Protein AF-A0A3M7HT01-F1 (afdb_monomer)

Solvent-accessible surface area (backbone atoms only — not comparable to full-atom values): 13295 Å² total; per-residue (Å²): 128,84,49,76,65,56,54,45,54,65,70,66,52,90,66,63,90,86,55,83,50,72,59,65,52,46,54,47,47,63,74,64,46,66,54,80,91,68,49,81,86,75,54,77,75,73,73,83,98,56,82,31,73,44,50,57,92,72,35,56,88,64,59,72,70,58,42,50,43,53,52,25,49,54,38,29,67,46,28,30,19,53,89,56,90,91,50,49,24,73,67,38,53,33,34,37,26,55,70,11,31,36,41,44,97,87,48,69,25,70,24,34,46,54,42,38,41,56,30,20,37,41,52,75,52,34,68,43,40,42,81,76,43,49,12,36,74,48,76,46,77,50,66,97,62,94,50,95,88,62,71,69,6,36,38,32,32,24,28,27,33,40,42,22,41,63,92,44,99,57,74,45,76,40,31,26,39,35,24,32,23,32,36,70,56,51,88,88,49,61,76,63,60,72,53,16,34,41,30,38,37,46,41,69,29,66,68,56,66,71,75,71,56,54,66,60,50,52,52,48,46,53,72,75,57,64,82,68,80,46,79,57,69,87,91,83

Organism: Hortaea werneckii (NCBI:txid91943)

Sequence (236 aa):
MPSAAELRQTAEQPLDPNTPQSYEIRERQQLEQPSETQRPANATNAPTNEDYEPNPSASTELEPERQQIVDSILRLYSGSGNHNEGSTGEKDMRVYAKQAVYDDVWSYCDTRYKIAGQWYGIPAVMKSSETKAIEIVSSTPSPDSPGTGMKPGEIVFKMKRAWTPKLLQKTYDVNHFVTLSMEKAMDDDGEGPSERVKYHKDQWNEKDYSHEGLGKVMKTLNGDFATIGTRPPKSL

Secondary structure (DSSP, 8-state):
---HHHHHHHHSS---TTS--HHHHHHHHHHTPPPGGGS---SPPPPTT------GGGPPPPPHHHHHHHHHHHHHHTT--S-STT--HHHHHTTEEEEEEEEESS-EE-SHHHHHHHHTTHHHHEEEEEEEEEEEEEEEPPPSS--TTPPPEEEEEEEEEEEEETT-S--EEEEEEEEEEEEEPPGGG-SS-SEEEEEEEEEE-HHHHHSSSHHHHHHHHHHHTTTS-----TT-

pLDDT: mean 76.64, std 20.38, range [34.41, 98.38]

Structure (mmCIF, N/CA/C/O backbone):
data_AF-A0A3M7HT01-F1
#
_entry.id   AF-A0A3M7HT01-F1
#
loop_
_atom_site.group_PDB
_atom_site.id
_atom_site.type_symbol
_atom_site.label_atom_id
_atom_site.label_alt_id
_atom_site.label_comp_id
_atom_site.label_asym_id
_atom_site.label_entity_id
_atom_site.label_seq_id
_atom_site.pdbx_PDB_ins_code
_atom_site.Cartn_x
_atom_site.Cartn_y
_atom_site.Cartn_z
_atom_site.occupancy
_atom_site.B_iso_or_equiv
_atom_site.auth_seq_id
_atom_site.auth_comp_id
_atom_site.auth_asym_id
_atom_site.auth_atom_id
_atom_site.pdbx_PDB_model_num
ATOM 1 N N . MET A 1 1 ? -19.546 17.749 -16.063 1.00 37.47 1 MET A N 1
ATOM 2 C CA . MET A 1 1 ? -18.959 16.392 -16.041 1.00 37.47 1 MET A CA 1
ATOM 3 C C . MET A 1 1 ? -19.321 15.726 -17.352 1.00 37.47 1 MET A C 1
ATOM 5 O O . MET A 1 1 ? -20.484 15.860 -17.719 1.00 37.47 1 MET A O 1
ATOM 9 N N . PRO A 1 2 ? -18.372 15.096 -18.064 1.00 36.22 2 PRO A N 1
ATOM 10 C CA . PRO A 1 2 ? -18.686 14.407 -19.307 1.00 36.22 2 PRO A CA 1
ATOM 11 C C . PRO A 1 2 ? -19.677 13.273 -19.032 1.00 36.22 2 PRO A C 1
ATOM 13 O O . PRO A 1 2 ? -19.586 12.565 -18.027 1.00 36.22 2 PRO A O 1
ATOM 16 N N . SER A 1 3 ? -20.659 13.149 -19.909 1.00 44.28 3 SER A N 1
ATOM 17 C CA . SER A 1 3 ? -21.636 12.073 -19.942 1.00 44.28 3 SER A CA 1
ATOM 18 C C . SER A 1 3 ? -20.966 10.736 -20.269 1.00 44.28 3 SER A C 1
ATOM 20 O O . SER A 1 3 ? -19.889 10.672 -20.864 1.00 44.28 3 SER A O 1
ATOM 22 N N . ALA A 1 4 ? -21.635 9.634 -19.926 1.00 36.00 4 ALA A N 1
ATOM 23 C CA . ALA A 1 4 ? -21.175 8.290 -20.279 1.00 36.00 4 ALA A CA 1
ATOM 24 C C . ALA A 1 4 ? -20.975 8.106 -21.800 1.00 36.00 4 ALA A C 1
ATOM 26 O O . ALA A 1 4 ? -20.137 7.312 -22.219 1.00 36.00 4 ALA A O 1
ATOM 27 N N . ALA A 1 5 ? -21.707 8.868 -22.622 1.00 38.09 5 ALA A N 1
ATOM 28 C CA . ALA A 1 5 ? -21.557 8.880 -24.073 1.00 38.09 5 ALA A CA 1
ATOM 29 C C . ALA A 1 5 ? -20.269 9.594 -24.523 1.00 38.09 5 ALA A C 1
ATOM 31 O O . ALA A 1 5 ? -19.569 9.091 -25.394 1.00 38.09 5 ALA A O 1
ATOM 32 N N . GLU A 1 6 ? -19.907 10.710 -23.887 1.00 39.31 6 GLU A N 1
ATOM 33 C CA . GLU A 1 6 ? -18.670 11.453 -24.186 1.00 39.31 6 GLU A CA 1
ATOM 34 C C . GLU A 1 6 ? -17.417 10.679 -23.747 1.00 39.31 6 GLU A C 1
ATOM 36 O O . GLU A 1 6 ? -16.395 10.678 -24.438 1.00 39.31 6 GLU A O 1
ATOM 41 N N . LEU A 1 7 ? -17.510 9.948 -22.632 1.00 40.38 7 LEU A N 1
ATOM 42 C CA . LEU A 1 7 ? -16.456 9.030 -22.191 1.00 40.38 7 LEU A CA 1
ATOM 43 C C . LEU A 1 7 ? -16.300 7.836 -23.145 1.00 40.38 7 LEU A C 1
ATOM 45 O O . LEU A 1 7 ? -15.170 7.465 -23.458 1.00 40.38 7 LEU A O 1
ATOM 49 N N . ARG A 1 8 ? -17.409 7.281 -23.662 1.00 38.31 8 ARG A N 1
ATOM 50 C CA . ARG A 1 8 ? -17.376 6.243 -24.708 1.00 38.31 8 ARG A CA 1
ATOM 51 C C . ARG A 1 8 ? -16.744 6.749 -25.993 1.00 38.31 8 ARG A C 1
ATOM 53 O O . ARG A 1 8 ? -15.828 6.118 -26.490 1.00 38.31 8 ARG A O 1
ATOM 60 N N . GLN A 1 9 ? -17.136 7.924 -26.468 1.00 39.06 9 GLN A N 1
ATOM 61 C CA . GLN A 1 9 ? -16.607 8.490 -27.708 1.00 39.06 9 GLN A CA 1
ATOM 62 C C . GLN A 1 9 ? -15.101 8.804 -27.623 1.00 39.06 9 GLN A C 1
ATOM 64 O O . GLN A 1 9 ? -14.379 8.695 -28.612 1.00 39.06 9 GLN A O 1
ATOM 69 N N . THR A 1 10 ? -14.608 9.142 -26.428 1.00 46.16 10 THR A N 1
ATOM 70 C CA . THR A 1 10 ? -13.172 9.332 -26.159 1.00 46.16 10 THR A CA 1
ATOM 71 C C . THR A 1 10 ? -12.419 7.996 -26.091 1.00 46.16 10 THR A C 1
ATOM 73 O O . THR A 1 10 ? -11.264 7.918 -26.506 1.00 46.16 10 THR A O 1
ATOM 76 N N . ALA A 1 11 ? -13.066 6.936 -25.595 1.00 39.53 11 ALA A N 1
ATOM 77 C CA . ALA A 1 11 ? -12.530 5.574 -25.583 1.00 39.53 11 ALA A CA 1
ATOM 78 C C . ALA A 1 11 ? -12.603 4.877 -26.959 1.00 39.53 11 ALA A C 1
ATOM 80 O O . ALA A 1 11 ? -11.823 3.965 -27.217 1.00 39.53 11 ALA A O 1
ATOM 81 N N . GLU A 1 12 ? -13.513 5.318 -27.831 1.00 38.72 12 GLU A N 1
ATOM 82 C CA . GLU A 1 12 ? -13.779 4.774 -29.171 1.00 38.72 12 GLU A CA 1
ATOM 83 C C . GLU A 1 12 ? -13.002 5.491 -30.290 1.00 38.72 12 GLU A C 1
ATOM 85 O O . GLU A 1 12 ? -13.096 5.090 -31.452 1.00 38.72 12 GLU A O 1
ATOM 90 N N . GLN A 1 13 ? -12.216 6.534 -29.983 1.00 42.56 13 GLN A N 1
ATOM 91 C CA . GLN A 1 13 ? -11.294 7.082 -30.979 1.00 42.56 13 GLN A CA 1
ATOM 92 C C . GLN A 1 13 ? -10.296 5.997 -31.413 1.00 42.56 13 GLN A C 1
ATOM 94 O O . GLN A 1 13 ? -9.779 5.288 -30.546 1.00 42.56 13 GLN A O 1
ATOM 99 N N . PRO A 1 14 ? -9.993 5.858 -32.721 1.00 34.53 14 PRO A N 1
ATOM 100 C CA . PRO A 1 14 ? -9.070 4.837 -33.195 1.00 34.53 14 PRO A CA 1
ATOM 101 C C . PRO A 1 14 ? -7.694 5.058 -32.566 1.00 34.53 14 PRO A C 1
ATOM 103 O O . PRO A 1 14 ? -6.977 5.998 -32.907 1.00 34.53 14 PRO A O 1
ATOM 106 N N . LEU A 1 15 ? -7.343 4.207 -31.608 1.00 47.84 15 LEU A N 1
ATOM 107 C CA . LEU A 1 15 ? -6.010 4.165 -31.031 1.00 47.84 15 LEU A CA 1
ATOM 108 C C . LEU A 1 15 ? -5.108 3.351 -31.960 1.00 47.84 15 LEU A C 1
ATOM 110 O O . LEU A 1 15 ? -5.557 2.386 -32.578 1.00 47.84 15 LEU A O 1
ATOM 114 N N . ASP A 1 16 ? -3.848 3.773 -32.055 1.00 48.41 16 ASP A N 1
ATOM 115 C CA . ASP A 1 16 ? -2.805 3.155 -32.876 1.00 48.41 16 ASP A CA 1
ATOM 116 C C . ASP A 1 16 ? -2.852 1.612 -32.792 1.00 48.41 16 ASP A C 1
ATOM 118 O O . ASP A 1 16 ? -2.701 1.062 -31.695 1.00 48.41 16 ASP A O 1
ATOM 122 N N . PRO A 1 17 ? -3.040 0.902 -33.923 1.00 40.53 17 PRO A N 1
ATOM 123 C CA . PRO A 1 17 ? -3.164 -0.555 -33.958 1.00 40.53 17 PRO A CA 1
ATOM 124 C C . PRO A 1 17 ? -1.892 -1.299 -33.521 1.00 40.53 17 PRO A C 1
ATOM 126 O O . PRO A 1 17 ? -1.950 -2.502 -33.280 1.00 40.53 17 PRO A O 1
ATOM 129 N N . ASN A 1 18 ? -0.754 -0.610 -33.388 1.00 43.03 18 ASN A N 1
ATOM 130 C CA . ASN A 1 18 ? 0.490 -1.177 -32.858 1.00 43.03 18 ASN A CA 1
ATOM 131 C C . ASN A 1 18 ? 0.659 -0.961 -31.348 1.00 43.03 18 ASN A C 1
ATOM 133 O O . ASN A 1 18 ? 1.665 -1.382 -30.778 1.00 43.03 18 ASN A O 1
ATOM 137 N N . THR A 1 19 ? -0.295 -0.299 -30.689 1.00 42.34 19 THR A N 1
ATOM 138 C CA . THR A 1 19 ? -0.292 -0.117 -29.237 1.00 42.34 19 THR A CA 1
ATOM 139 C C . THR A 1 19 ? -1.156 -1.207 -28.602 1.00 42.34 19 THR A C 1
ATOM 141 O O . THR A 1 19 ? -2.380 -1.163 -28.757 1.00 42.34 19 THR A O 1
ATOM 144 N N . PRO A 1 20 ? -0.568 -2.176 -27.869 1.00 37.97 20 PRO A N 1
ATOM 145 C CA . PRO A 1 20 ? -1.344 -3.185 -27.164 1.00 37.97 20 PRO A CA 1
ATOM 146 C C . PRO A 1 20 ? -2.320 -2.496 -26.216 1.00 37.97 20 PRO A C 1
ATOM 148 O O . PRO A 1 20 ? -1.940 -1.637 -25.412 1.00 37.97 20 PRO A O 1
ATOM 151 N N . GLN A 1 21 ? -3.594 -2.840 -26.341 1.00 38.91 21 GLN A N 1
ATOM 152 C CA . GLN A 1 21 ? -4.631 -2.192 -25.564 1.00 38.91 21 GLN A CA 1
ATOM 153 C C . GLN A 1 21 ? -4.528 -2.629 -24.099 1.00 38.91 21 GLN A C 1
ATOM 155 O O . GLN A 1 21 ? -4.307 -3.801 -23.793 1.00 38.91 21 GLN A O 1
ATOM 160 N N . SER A 1 22 ? -4.721 -1.695 -23.165 1.00 41.91 22 SER A N 1
ATOM 161 C CA . SER A 1 22 ? -4.606 -1.977 -21.728 1.00 41.91 22 SER A CA 1
ATOM 162 C C . SER A 1 22 ? -5.582 -3.058 -21.246 1.00 41.91 22 SER A C 1
ATOM 164 O O . SER A 1 22 ? -5.294 -3.733 -20.262 1.00 41.91 22 SER A O 1
ATOM 166 N N . TYR A 1 23 ? -6.716 -3.240 -21.937 1.00 34.41 23 TYR A N 1
ATOM 167 C CA . TYR A 1 23 ? -7.684 -4.297 -21.634 1.00 34.41 23 TYR A CA 1
ATOM 168 C C . TYR A 1 23 ? -7.165 -5.685 -22.033 1.00 34.41 23 TYR A C 1
ATOM 170 O O . TYR A 1 23 ? -7.214 -6.591 -21.211 1.00 34.41 23 TYR A O 1
ATOM 178 N N . GLU A 1 24 ? -6.568 -5.839 -23.219 1.00 37.66 24 GLU A N 1
ATOM 179 C CA . GLU A 1 24 ? -5.982 -7.113 -23.661 1.00 37.66 24 GLU A CA 1
ATOM 180 C C . GLU A 1 24 ? -4.761 -7.503 -22.829 1.00 37.66 24 GLU A C 1
ATOM 182 O O . GLU A 1 24 ? -4.469 -8.686 -22.667 1.00 37.66 24 GLU A O 1
ATOM 187 N N . ILE A 1 25 ? -4.027 -6.509 -22.322 1.00 43.03 25 ILE A N 1
ATOM 188 C CA . ILE A 1 25 ? -2.919 -6.725 -21.393 1.00 43.03 25 ILE A CA 1
ATOM 189 C C . ILE A 1 25 ? -3.457 -7.184 -20.033 1.00 43.03 25 ILE A C 1
ATOM 191 O O . ILE A 1 25 ? -2.903 -8.115 -19.463 1.00 43.03 25 ILE A O 1
ATOM 195 N N . ARG A 1 26 ? -4.531 -6.576 -19.508 1.00 40.03 26 ARG A N 1
ATOM 196 C CA . ARG A 1 26 ? -5.088 -6.933 -18.192 1.00 40.03 26 ARG A CA 1
ATOM 197 C C . ARG A 1 26 ? -5.839 -8.263 -18.204 1.00 40.03 26 ARG A C 1
ATOM 199 O O . ARG A 1 26 ? -5.716 -9.018 -17.249 1.00 40.03 26 ARG A O 1
ATOM 206 N N . GLU A 1 27 ? -6.595 -8.555 -19.258 1.00 40.75 27 GLU A N 1
ATOM 207 C CA . GLU A 1 27 ? -7.279 -9.842 -19.426 1.00 40.75 27 GLU A CA 1
ATOM 208 C C . GLU A 1 27 ? -6.256 -10.971 -19.582 1.00 40.75 27 GLU A C 1
ATOM 210 O O . GLU A 1 27 ? -6.355 -11.976 -18.882 1.00 40.75 27 GLU A O 1
ATOM 215 N N . ARG A 1 28 ? -5.185 -10.757 -20.366 1.00 43.81 28 ARG A N 1
ATOM 216 C CA . ARG A 1 28 ? -4.021 -11.658 -20.353 1.00 43.81 28 ARG A CA 1
ATOM 217 C C . ARG A 1 28 ? -3.395 -11.770 -18.971 1.00 43.81 28 ARG A C 1
ATOM 219 O O . ARG A 1 28 ? -3.214 -12.880 -18.504 1.00 43.81 28 ARG A O 1
ATOM 226 N N . GLN A 1 29 ? -3.146 -10.664 -18.274 1.00 44.88 29 GLN A N 1
ATOM 227 C CA . GLN A 1 29 ? -2.568 -10.697 -16.927 1.00 44.88 29 GLN A CA 1
ATOM 228 C C . GLN A 1 29 ? -3.451 -11.429 -15.912 1.00 44.88 29 GLN A C 1
ATOM 230 O O . GLN A 1 29 ? -2.904 -12.091 -15.042 1.00 44.88 29 GLN A O 1
ATOM 235 N N . GLN A 1 30 ? -4.784 -11.324 -16.000 1.00 49.31 30 GLN A N 1
ATOM 236 C CA . GLN A 1 30 ? -5.721 -12.091 -15.169 1.00 49.31 30 GLN A CA 1
ATOM 237 C C . GLN A 1 30 ? -5.686 -13.582 -15.505 1.00 49.31 30 GLN A C 1
ATOM 239 O O . GLN A 1 30 ? -5.669 -14.403 -14.593 1.00 49.31 30 GLN A O 1
ATOM 244 N N . LEU A 1 31 ? -5.643 -13.928 -16.795 1.00 51.44 31 LEU A N 1
ATOM 245 C CA . LEU A 1 31 ? -5.507 -15.310 -17.264 1.00 51.44 31 LEU A CA 1
ATOM 246 C C . LEU A 1 31 ? -4.132 -15.915 -16.926 1.00 51.44 31 LEU A C 1
ATOM 248 O O . LEU A 1 31 ? -4.022 -17.125 -16.758 1.00 51.44 31 LEU A O 1
ATOM 252 N N . GLU A 1 32 ? -3.102 -15.080 -16.806 1.00 54.22 32 GLU A N 1
ATOM 253 C CA . GLU A 1 32 ? -1.723 -15.442 -16.462 1.00 54.22 32 GLU A CA 1
ATOM 254 C C . GLU A 1 32 ? -1.443 -15.388 -14.950 1.00 54.22 32 GLU A C 1
ATOM 256 O O . GLU A 1 32 ? -0.308 -15.645 -14.540 1.00 54.22 32 GLU A O 1
ATOM 261 N N . GLN A 1 33 ? -2.431 -15.064 -14.099 1.00 60.28 33 GLN A N 1
ATOM 262 C CA . GLN A 1 33 ? -2.184 -15.029 -12.657 1.00 60.28 33 GLN A CA 1
ATOM 263 C C . GLN A 1 33 ? -1.826 -16.430 -12.145 1.00 60.28 33 GLN A C 1
ATOM 265 O O . GLN A 1 33 ? -2.583 -17.380 -12.367 1.00 60.28 33 GLN A O 1
ATOM 270 N N . PRO A 1 34 ? -0.712 -16.573 -11.407 1.00 60.12 34 PRO A N 1
ATOM 271 C CA . PRO A 1 34 ? -0.404 -17.826 -10.744 1.00 60.12 34 PRO A CA 1
ATOM 272 C C . PRO A 1 34 ? -1.514 -18.164 -9.742 1.00 60.12 34 PRO A C 1
ATOM 274 O O . PRO A 1 34 ? -1.998 -17.295 -9.002 1.00 60.12 34 PRO A O 1
ATOM 277 N N . SER A 1 35 ? -1.896 -19.444 -9.694 1.00 60.41 35 SER A N 1
ATOM 278 C CA . SER A 1 35 ? -2.745 -19.953 -8.611 1.00 60.41 35 SER A CA 1
ATOM 279 C C . SER A 1 35 ? -2.086 -19.673 -7.258 1.00 60.41 35 SER A C 1
ATOM 281 O O . SER A 1 35 ? -0.864 -19.553 -7.189 1.00 60.41 35 SER A O 1
ATOM 283 N N . GLU A 1 36 ? -2.853 -19.607 -6.166 1.00 62.16 36 GLU A N 1
ATOM 284 C CA . GLU A 1 36 ? -2.290 -19.351 -4.826 1.00 62.16 36 GLU A CA 1
ATOM 285 C C . GLU A 1 36 ? -1.119 -20.284 -4.487 1.00 62.16 36 GLU A C 1
ATOM 287 O O . GLU A 1 36 ? -0.109 -19.844 -3.949 1.00 62.16 36 GLU A O 1
ATOM 292 N N . THR A 1 37 ? -1.199 -21.555 -4.896 1.00 60.62 37 THR A N 1
ATOM 293 C C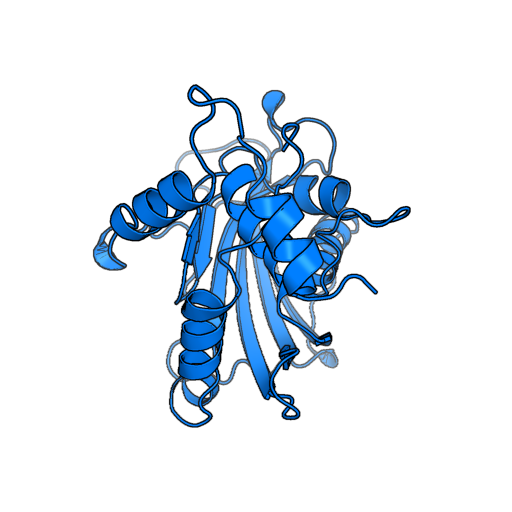A . THR A 1 37 ? -0.133 -22.553 -4.689 1.00 60.62 37 THR A CA 1
ATOM 294 C C . THR A 1 37 ? 1.152 -22.292 -5.484 1.00 60.62 37 THR A C 1
ATOM 296 O O . THR A 1 37 ? 2.190 -22.874 -5.182 1.00 60.62 37 THR A O 1
ATOM 299 N N . GLN A 1 38 ? 1.090 -21.434 -6.501 1.00 60.81 38 GLN A N 1
ATOM 300 C CA . GLN A 1 38 ? 2.213 -21.029 -7.348 1.00 60.81 38 GLN A CA 1
ATOM 301 C C . GLN A 1 38 ? 2.753 -19.640 -6.978 1.00 60.81 38 GLN A C 1
ATOM 303 O O . GLN A 1 38 ? 3.772 -19.223 -7.531 1.00 60.81 38 GLN A O 1
ATOM 308 N N . ARG A 1 39 ? 2.089 -18.911 -6.068 1.00 72.81 39 ARG A N 1
ATOM 309 C CA . ARG A 1 39 ? 2.550 -17.595 -5.615 1.00 72.81 39 ARG A CA 1
ATOM 310 C C . ARG A 1 39 ? 3.741 -17.756 -4.659 1.00 72.81 39 ARG A C 1
ATOM 31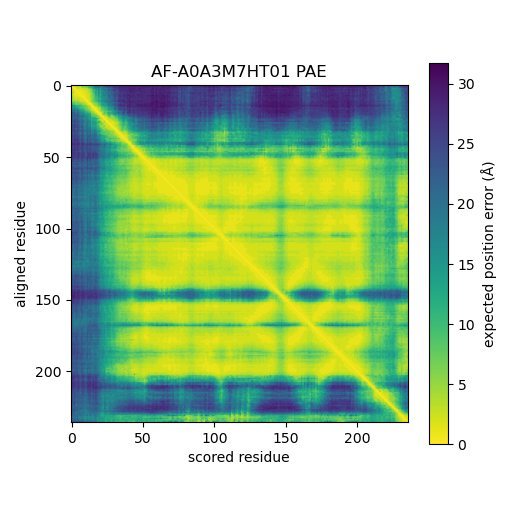2 O O . ARG A 1 39 ? 3.738 -18.666 -3.827 1.00 72.81 39 ARG A O 1
ATOM 319 N N . PRO A 1 40 ? 4.770 -16.897 -4.745 1.00 64.38 40 PRO A N 1
ATOM 320 C CA . PRO A 1 40 ? 5.918 -16.976 -3.849 1.00 64.38 40 PRO A CA 1
ATOM 321 C C . PRO A 1 40 ? 5.506 -16.750 -2.388 1.00 64.38 40 PRO A C 1
ATOM 323 O O . PRO A 1 40 ? 4.840 -15.766 -2.077 1.00 64.38 40 PRO A O 1
ATOM 326 N N . ALA A 1 41 ? 5.973 -17.593 -1.465 1.00 61.00 41 ALA A N 1
ATOM 327 C CA . ALA A 1 41 ? 5.779 -17.409 -0.021 1.00 61.00 41 ALA A CA 1
ATOM 328 C C . ALA A 1 41 ? 6.746 -16.352 0.562 1.00 61.00 41 ALA A C 1
ATOM 330 O O . ALA A 1 41 ? 7.442 -16.597 1.544 1.00 61.00 41 ALA A O 1
ATOM 331 N N . ASN A 1 42 ? 6.833 -15.187 -0.084 1.00 63.31 42 ASN A N 1
ATOM 332 C CA . ASN A 1 42 ? 7.846 -14.163 0.198 1.00 63.31 42 ASN A CA 1
ATOM 333 C C . ASN A 1 42 ? 7.416 -13.143 1.267 1.00 63.31 42 ASN A C 1
ATOM 335 O O . ASN A 1 42 ? 8.198 -12.258 1.607 1.00 63.31 42 ASN A O 1
ATOM 339 N N . ALA A 1 43 ? 6.190 -13.250 1.782 1.00 69.31 43 ALA A N 1
ATOM 340 C CA . ALA A 1 43 ? 5.651 -12.381 2.822 1.00 69.31 43 ALA A CA 1
ATOM 341 C C . ALA A 1 43 ? 4.914 -13.199 3.888 1.00 69.31 43 ALA A C 1
ATOM 343 O O . ALA A 1 43 ? 4.344 -14.255 3.594 1.00 69.31 43 ALA A O 1
ATOM 344 N N . THR A 1 44 ? 4.926 -12.692 5.120 1.00 75.56 44 THR A N 1
ATOM 345 C CA . THR A 1 44 ? 4.221 -13.285 6.258 1.00 75.56 44 THR A CA 1
ATOM 346 C C . THR A 1 44 ? 2.719 -13.381 5.976 1.00 75.56 44 THR A C 1
ATOM 348 O O . THR A 1 44 ? 2.073 -12.421 5.555 1.00 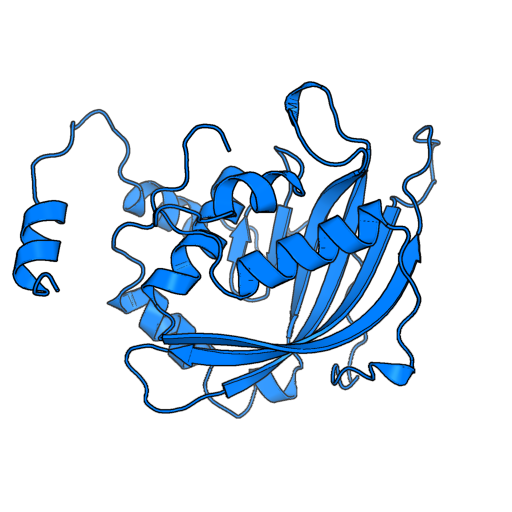75.56 44 THR A O 1
ATOM 351 N N . ASN A 1 45 ? 2.156 -14.572 6.185 1.00 78.75 45 ASN A N 1
ATOM 352 C CA . ASN A 1 45 ? 0.714 -14.781 6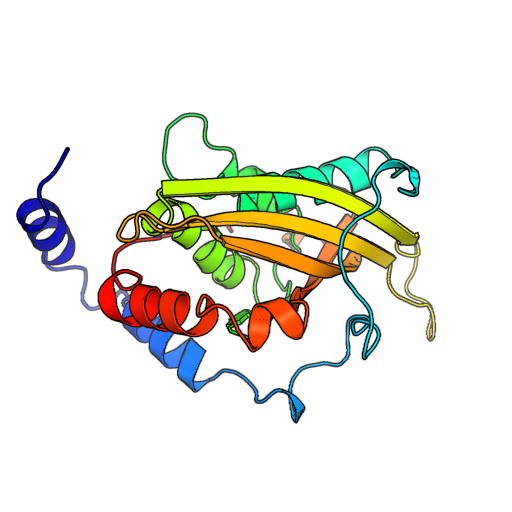.104 1.00 78.75 45 ASN A CA 1
ATOM 353 C C . ASN A 1 45 ? 0.040 -14.227 7.356 1.00 78.75 45 ASN A C 1
ATOM 355 O O . ASN A 1 45 ? 0.612 -14.270 8.447 1.00 78.75 45 ASN A O 1
ATOM 359 N N . ALA A 1 46 ? -1.189 -13.747 7.196 1.00 77.88 46 ALA A N 1
ATOM 360 C CA . ALA A 1 46 ? -1.983 -13.332 8.333 1.00 77.88 46 ALA A CA 1
ATOM 361 C C . ALA A 1 46 ? -2.238 -14.537 9.257 1.00 77.88 46 ALA A C 1
ATOM 363 O O . ALA A 1 46 ? -2.393 -15.665 8.771 1.00 77.88 46 ALA A O 1
ATOM 364 N N . PRO A 1 47 ? -2.292 -14.327 10.581 1.00 78.06 47 PRO A N 1
ATOM 365 C CA . PRO A 1 47 ? -2.710 -15.371 11.500 1.00 78.06 47 PRO A CA 1
ATOM 366 C C . PRO A 1 47 ? -4.117 -15.873 11.149 1.00 78.06 47 PRO A C 1
ATOM 368 O O . PRO A 1 47 ? -5.027 -15.086 10.869 1.00 78.06 47 PRO A O 1
ATOM 371 N N . THR A 1 48 ? -4.297 -17.193 11.165 1.00 73.69 48 THR A N 1
ATOM 372 C CA . THR A 1 48 ? -5.603 -17.832 10.947 1.00 73.69 48 THR A CA 1
ATOM 373 C C . THR A 1 48 ? -6.502 -17.632 12.165 1.00 73.69 48 THR A C 1
ATOM 375 O O . THR A 1 48 ? -6.031 -17.818 13.287 1.00 73.69 48 THR A O 1
ATOM 378 N N . ASN A 1 49 ? -7.797 -17.375 11.955 1.00 68.62 49 ASN A N 1
ATOM 379 C CA . ASN A 1 49 ? -8.800 -17.183 13.017 1.00 68.62 49 ASN A CA 1
ATOM 380 C C . ASN A 1 49 ? -8.572 -15.962 13.935 1.00 68.62 49 ASN A C 1
ATOM 382 O O . ASN A 1 49 ? -9.052 -15.954 15.070 1.00 68.62 49 ASN A O 1
ATOM 386 N N . GLU A 1 50 ? -7.859 -14.933 13.473 1.00 77.06 50 GLU A N 1
ATOM 387 C CA . GLU A 1 50 ? -7.707 -13.676 14.215 1.00 77.06 50 GLU A CA 1
ATOM 388 C C . GLU A 1 50 ? -8.552 -12.545 13.622 1.00 77.06 50 GLU A C 1
ATOM 390 O O . GLU A 1 50 ? -8.741 -12.449 12.411 1.00 77.06 50 GLU A O 1
ATOM 395 N N . ASP A 1 51 ? -9.034 -11.649 14.488 1.00 81.56 51 ASP A N 1
ATOM 396 C CA . ASP A 1 51 ? -9.650 -10.398 14.055 1.00 81.56 51 ASP A CA 1
ATOM 397 C C . ASP A 1 51 ? -8.565 -9.368 13.713 1.00 81.56 51 ASP A C 1
ATOM 399 O O . ASP A 1 51 ? -7.687 -9.046 14.523 1.00 81.56 51 ASP A O 1
ATOM 403 N N . TYR A 1 52 ? -8.631 -8.834 12.497 1.00 88.06 52 TYR A N 1
ATOM 404 C CA . TYR A 1 52 ? -7.705 -7.814 12.009 1.00 88.06 52 TYR A CA 1
ATOM 405 C C . TYR A 1 52 ? -8.143 -6.383 12.356 1.00 88.06 52 TYR A C 1
ATOM 407 O O . TYR A 1 52 ? -7.589 -5.437 11.803 1.00 88.06 52 TYR A O 1
ATOM 415 N N . GLU A 1 53 ? -9.129 -6.195 13.243 1.00 93.19 53 GLU A N 1
ATOM 416 C CA . GLU A 1 53 ? -9.464 -4.864 13.770 1.00 93.19 53 GLU A CA 1
ATOM 417 C C . GLU A 1 53 ? -8.206 -4.216 14.387 1.00 93.19 53 GLU A C 1
ATOM 419 O O . GLU A 1 53 ? -7.589 -4.807 15.279 1.00 93.19 53 GLU A O 1
ATOM 424 N N . PRO A 1 54 ? -7.794 -3.027 13.913 1.00 95.62 54 PRO A N 1
ATOM 425 C CA . PRO A 1 54 ? -6.605 -2.354 14.416 1.00 95.62 54 PRO A CA 1
ATOM 426 C C . PRO A 1 54 ? -6.849 -1.720 15.792 1.00 95.62 54 PRO A C 1
ATOM 428 O O . PRO A 1 54 ? -7.903 -1.137 16.051 1.00 95.62 54 PRO A O 1
ATOM 431 N N . ASN A 1 55 ? -5.823 -1.737 16.637 1.00 96.25 55 ASN A N 1
ATOM 432 C CA . ASN A 1 55 ? -5.737 -0.999 17.891 1.00 96.25 55 ASN A CA 1
ATOM 433 C C . ASN A 1 55 ? -4.664 0.107 17.795 1.00 96.25 55 ASN A C 1
ATOM 435 O O . ASN A 1 55 ? -3.496 -0.146 18.098 1.00 96.25 55 ASN A O 1
ATOM 439 N N . PRO A 1 56 ? -5.027 1.355 17.433 1.00 96.62 56 PRO A N 1
ATOM 440 C CA . PRO A 1 56 ? -4.057 2.440 17.264 1.00 96.62 56 PRO A CA 1
ATOM 441 C C . PRO A 1 56 ? -3.202 2.723 18.502 1.00 96.62 56 PRO A C 1
ATOM 443 O O . PRO A 1 56 ? -2.049 3.124 18.376 1.00 96.62 56 PRO A O 1
ATOM 446 N N . SER A 1 57 ? -3.735 2.493 19.706 1.00 96.94 57 SER A N 1
ATOM 447 C CA . SER A 1 57 ? -2.997 2.699 20.957 1.00 96.94 57 SER A CA 1
ATOM 448 C C . SER A 1 57 ? -1.920 1.642 21.216 1.00 96.94 57 SER A C 1
ATOM 450 O O . SER A 1 57 ? -1.049 1.874 22.048 1.00 96.94 57 SER A O 1
ATOM 452 N N . ALA A 1 58 ? -1.976 0.497 20.529 1.00 95.56 58 ALA A N 1
ATOM 453 C CA . ALA A 1 58 ? -0.949 -0.544 20.571 1.00 95.56 58 ALA A CA 1
ATOM 454 C C . ALA A 1 58 ? 0.067 -0.428 19.420 1.00 95.56 58 ALA A C 1
ATOM 456 O O . ALA A 1 58 ? 0.980 -1.246 19.330 1.00 95.56 58 ALA A O 1
ATOM 457 N N . SER A 1 59 ? -0.082 0.574 18.545 1.00 97.19 59 SER A N 1
ATOM 458 C CA . SER A 1 59 ? 0.776 0.744 17.377 1.00 97.19 59 SER A CA 1
ATOM 459 C C . SER A 1 59 ? 2.226 0.997 17.781 1.00 97.19 59 SER A C 1
ATOM 461 O O . SER A 1 59 ? 2.518 1.883 18.583 1.00 97.19 59 SER A O 1
ATOM 463 N N . THR A 1 60 ? 3.143 0.263 17.158 1.00 96.56 60 THR A N 1
ATOM 464 C CA . THR A 1 60 ? 4.581 0.532 17.262 1.00 96.56 60 THR A CA 1
ATOM 465 C C . THR A 1 60 ? 4.938 1.796 16.473 1.00 96.56 60 THR A C 1
ATOM 467 O O . THR A 1 60 ? 4.362 2.055 15.415 1.00 96.56 60 THR A O 1
ATOM 470 N N . GLU A 1 61 ? 5.889 2.588 16.969 1.00 96.19 61 GLU A N 1
ATOM 471 C CA . GLU A 1 61 ? 6.416 3.740 16.230 1.00 96.19 61 GLU A CA 1
ATOM 472 C C . GLU A 1 61 ? 7.311 3.286 15.067 1.00 96.19 61 GLU A C 1
ATOM 474 O O . GLU A 1 61 ? 8.092 2.340 15.185 1.00 96.19 61 GLU A O 1
ATOM 479 N N . LEU A 1 62 ? 7.194 3.966 13.926 1.00 97.19 62 LEU A N 1
ATOM 480 C CA . LEU A 1 62 ? 8.044 3.734 12.764 1.00 97.19 62 LEU A CA 1
ATOM 481 C C . LEU A 1 62 ? 9.137 4.791 12.675 1.00 97.19 62 LEU A C 1
ATOM 483 O O . LEU A 1 62 ? 8.902 5.974 12.910 1.00 97.19 62 LEU A O 1
ATOM 487 N N . GLU A 1 63 ? 10.308 4.364 12.207 1.00 96.38 63 GLU A N 1
ATOM 488 C CA . GLU A 1 63 ? 11.331 5.291 11.733 1.00 96.38 63 GLU A CA 1
ATOM 489 C C . GLU A 1 63 ? 10.763 6.207 10.632 1.00 96.38 63 GLU A C 1
ATOM 491 O O . GLU A 1 63 ? 9.960 5.740 9.812 1.00 96.38 63 GLU A O 1
ATOM 496 N N . PRO A 1 64 ? 11.189 7.483 10.546 1.00 96.44 64 PRO A N 1
ATOM 497 C CA . PRO A 1 64 ? 10.552 8.482 9.682 1.00 96.44 64 PRO A CA 1
ATOM 498 C C . PRO A 1 64 ? 10.390 8.057 8.217 1.00 96.44 64 PRO A C 1
ATOM 500 O O . PRO A 1 64 ? 9.348 8.286 7.603 1.00 96.44 64 PRO A O 1
ATOM 503 N N . GLU A 1 65 ? 11.398 7.392 7.652 1.00 95.25 65 GLU A N 1
ATOM 504 C CA . GLU A 1 65 ? 11.356 6.931 6.263 1.00 95.25 65 GLU A CA 1
ATOM 505 C C . GLU A 1 65 ? 10.345 5.791 6.053 1.00 95.25 65 GLU A C 1
ATOM 507 O O . GLU A 1 65 ? 9.624 5.757 5.056 1.00 95.25 65 GLU A O 1
ATOM 512 N N . ARG A 1 66 ? 10.220 4.886 7.026 1.00 97.12 66 ARG A N 1
ATOM 513 C CA . ARG A 1 66 ? 9.242 3.792 6.991 1.00 97.12 66 ARG A CA 1
ATOM 514 C C . ARG A 1 66 ? 7.824 4.290 7.231 1.00 97.12 66 ARG A C 1
ATOM 516 O O . ARG A 1 66 ? 6.898 3.801 6.585 1.00 97.12 66 ARG A O 1
ATOM 523 N N . GLN A 1 67 ? 7.662 5.305 8.079 1.00 97.88 67 GLN A N 1
ATOM 524 C CA . GLN A 1 67 ? 6.392 6.012 8.219 1.00 97.88 67 GLN A CA 1
ATOM 525 C C . GLN A 1 67 ? 5.967 6.623 6.877 1.00 97.88 67 GLN A C 1
ATOM 527 O O . GLN A 1 67 ? 4.835 6.421 6.444 1.00 97.88 67 GLN A O 1
ATOM 532 N N . GLN A 1 68 ? 6.890 7.268 6.152 1.00 97.50 68 GLN A N 1
ATOM 533 C CA . GLN A 1 68 ? 6.607 7.810 4.819 1.00 97.50 68 GLN A CA 1
ATOM 534 C C . GLN A 1 68 ? 6.161 6.725 3.822 1.00 97.50 68 GLN A C 1
ATOM 536 O O . GLN A 1 68 ? 5.288 6.990 2.986 1.00 97.50 68 GLN A O 1
ATOM 541 N N . ILE A 1 69 ? 6.736 5.520 3.888 1.00 98.25 69 ILE A N 1
ATOM 542 C CA . ILE A 1 69 ? 6.329 4.384 3.047 1.00 98.25 69 ILE A CA 1
ATOM 543 C C . ILE A 1 69 ? 4.877 3.997 3.335 1.00 98.25 69 ILE A C 1
ATOM 545 O O . ILE A 1 69 ? 4.063 3.958 2.409 1.00 98.25 69 ILE A O 1
ATOM 549 N N . VAL A 1 70 ? 4.536 3.782 4.609 1.00 98.38 70 VAL A N 1
ATOM 550 C CA . VAL A 1 70 ? 3.165 3.445 5.021 1.00 98.38 70 VAL A CA 1
ATOM 551 C C . VAL A 1 70 ? 2.194 4.554 4.621 1.00 98.38 70 VAL A C 1
ATOM 553 O O . VAL A 1 70 ? 1.186 4.276 3.974 1.00 98.38 70 VAL A O 1
ATOM 556 N N . ASP A 1 71 ? 2.520 5.816 4.891 1.00 98.25 71 ASP A N 1
ATOM 557 C CA . ASP A 1 71 ? 1.660 6.951 4.552 1.00 98.25 71 ASP A CA 1
ATOM 558 C C . ASP A 1 71 ? 1.400 7.060 3.042 1.00 98.25 71 ASP A C 1
ATOM 560 O O . ASP A 1 71 ? 0.290 7.387 2.619 1.00 98.25 71 ASP A O 1
ATOM 564 N N . SER A 1 72 ? 2.411 6.777 2.214 1.00 98.38 72 SER A N 1
ATOM 565 C CA . SER A 1 72 ? 2.270 6.765 0.750 1.00 98.38 72 SER A CA 1
ATOM 566 C C . SER A 1 72 ? 1.315 5.668 0.295 1.00 98.38 72 SER A C 1
ATOM 568 O O . SER A 1 72 ? 0.433 5.913 -0.526 1.00 98.38 72 SER A O 1
ATOM 570 N N . ILE A 1 73 ? 1.422 4.478 0.885 1.00 98.12 73 ILE A N 1
ATOM 571 C CA . ILE A 1 73 ? 0.512 3.363 0.612 1.00 98.12 73 ILE A CA 1
ATOM 572 C C . ILE A 1 73 ? -0.914 3.708 1.054 1.00 98.12 73 ILE A C 1
ATOM 574 O O . ILE A 1 73 ? -1.854 3.511 0.286 1.00 98.12 73 ILE A O 1
ATOM 578 N N . LEU A 1 74 ? -1.101 4.297 2.238 1.00 97.56 74 LEU A N 1
ATOM 579 C CA . LEU A 1 74 ? -2.422 4.729 2.709 1.00 97.56 74 LEU A CA 1
ATOM 580 C C . LEU A 1 74 ? -3.039 5.812 1.809 1.00 97.56 74 LEU A C 1
ATOM 582 O O . LEU A 1 74 ? -4.254 5.800 1.575 1.00 97.56 74 LEU A O 1
ATOM 586 N N . ARG A 1 75 ? -2.229 6.730 1.264 1.00 97.38 75 ARG A N 1
ATOM 587 C CA . ARG A 1 75 ? -2.682 7.696 0.250 1.00 97.38 75 ARG A CA 1
ATOM 588 C C . ARG A 1 75 ? -3.107 7.004 -1.045 1.00 97.38 75 ARG A C 1
ATOM 590 O O . ARG A 1 75 ? -4.167 7.350 -1.567 1.00 97.38 75 ARG A O 1
ATOM 597 N N . LEU A 1 76 ? -2.369 5.992 -1.508 1.00 95.62 76 LEU A N 1
ATOM 598 C CA . LEU A 1 76 ? -2.741 5.196 -2.686 1.00 95.62 76 LEU A CA 1
ATOM 599 C C . LEU A 1 76 ? -4.068 4.460 -2.475 1.00 95.62 76 LEU A C 1
ATOM 601 O O . LEU A 1 76 ? -4.963 4.590 -3.311 1.00 95.62 76 LEU A O 1
ATOM 605 N N . TYR A 1 77 ? -4.252 3.791 -1.330 1.00 94.25 77 TYR A N 1
ATOM 606 C CA . TYR A 1 77 ? -5.543 3.207 -0.942 1.00 94.25 77 TYR A CA 1
ATOM 607 C C . TYR A 1 77 ? -6.662 4.260 -0.950 1.00 94.25 77 TYR A C 1
ATOM 609 O O . TYR A 1 77 ? -7.790 3.989 -1.367 1.00 94.25 77 TYR A O 1
ATOM 617 N N . SER A 1 78 ? -6.354 5.488 -0.526 1.00 94.62 78 SER A N 1
ATOM 618 C CA . SER A 1 78 ? -7.290 6.621 -0.495 1.00 94.62 78 SER A CA 1
ATOM 619 C C . SER A 1 78 ? -7.468 7.331 -1.844 1.00 94.62 78 SER A C 1
ATOM 621 O O . SER A 1 78 ? -8.158 8.345 -1.919 1.00 94.62 78 SER A O 1
ATOM 623 N N . GLY A 1 79 ? -6.902 6.783 -2.922 1.00 91.94 79 GLY A N 1
ATOM 624 C CA . GLY A 1 79 ? -7.117 7.256 -4.286 1.00 91.94 79 GLY A CA 1
ATOM 625 C C . GLY A 1 79 ? -6.146 8.339 -4.754 1.00 91.94 79 GLY A C 1
ATOM 626 O O . GLY A 1 79 ? -6.476 9.062 -5.696 1.00 91.94 79 GLY A O 1
ATOM 627 N N . SER A 1 80 ? -4.952 8.456 -4.156 1.00 94.62 80 SER A N 1
ATOM 628 C CA . SER A 1 80 ? -3.911 9.362 -4.673 1.00 94.62 80 SER A CA 1
ATOM 629 C C . SER A 1 80 ? -3.398 8.962 -6.059 1.00 94.62 80 SER A C 1
ATOM 631 O O . SER A 1 80 ? -2.844 9.799 -6.758 1.00 94.62 80 SER A O 1
ATOM 633 N N . GLY A 1 81 ? -3.624 7.724 -6.510 1.00 89.12 81 GLY A N 1
ATOM 634 C CA . GLY A 1 81 ? -3.381 7.300 -7.889 1.00 89.12 81 GLY A CA 1
ATOM 635 C C . GLY A 1 81 ? -4.367 7.939 -8.868 1.00 89.12 81 GLY A C 1
ATOM 636 O O . GLY A 1 81 ? -5.330 7.315 -9.284 1.00 89.12 81 GLY A O 1
ATOM 637 N N . ASN A 1 82 ? -4.189 9.203 -9.230 1.00 86.88 82 ASN A N 1
ATOM 63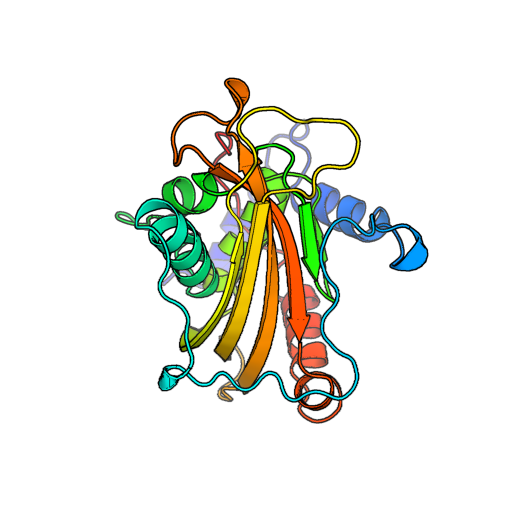8 C CA . ASN A 1 82 ? -5.024 9.848 -10.244 1.00 86.88 82 ASN A CA 1
ATOM 639 C C . ASN A 1 82 ? -4.241 10.908 -11.025 1.00 86.88 82 ASN A C 1
ATOM 641 O O . ASN A 1 82 ? -3.123 11.264 -10.657 1.00 86.88 82 ASN A O 1
ATOM 645 N N . HIS A 1 83 ? -4.846 11.410 -12.102 1.00 83.81 83 HIS A N 1
ATOM 646 C CA . HIS A 1 83 ? -4.237 12.385 -13.014 1.00 83.81 83 HIS A CA 1
ATOM 647 C C . HIS A 1 83 ? -4.611 13.840 -12.715 1.00 83.81 83 HIS A C 1
ATOM 649 O O . HIS A 1 83 ? -4.323 14.716 -13.528 1.00 83.81 83 HIS A O 1
ATOM 655 N N . ASN A 1 84 ? -5.286 14.111 -11.596 1.00 85.81 84 ASN A N 1
ATOM 656 C CA . ASN A 1 84 ? -5.641 15.481 -11.253 1.00 85.81 84 ASN A CA 1
ATOM 657 C C . ASN A 1 84 ? -4.374 16.270 -10.912 1.00 85.81 84 ASN A C 1
ATOM 659 O O . ASN A 1 84 ? -3.413 15.736 -10.354 1.00 85.81 84 ASN A O 1
ATOM 663 N N . GLU A 1 85 ? -4.386 17.562 -11.219 1.00 85.25 85 GLU A N 1
ATOM 664 C CA . GLU A 1 85 ? -3.318 18.465 -10.808 1.00 85.25 85 GLU A CA 1
ATOM 665 C C . GLU A 1 85 ? -3.150 18.433 -9.277 1.00 85.25 85 GLU A C 1
ATOM 667 O O . GLU A 1 85 ? -4.130 18.439 -8.531 1.00 85.25 85 GLU A O 1
ATOM 672 N N . GLY A 1 86 ? -1.903 18.340 -8.806 1.00 83.62 86 GLY A N 1
ATOM 673 C CA . GLY A 1 86 ? -1.583 18.207 -7.378 1.00 83.62 86 GLY A CA 1
ATOM 674 C C . GLY A 1 86 ? -1.697 16.785 -6.809 1.00 83.62 86 GLY A C 1
ATOM 675 O O . GLY A 1 86 ? -1.412 16.582 -5.630 1.00 83.62 86 GLY A O 1
ATOM 676 N N . SER A 1 87 ? -2.073 15.797 -7.625 1.00 86.81 87 SER A N 1
ATOM 677 C CA . SER A 1 87 ? -2.042 14.381 -7.251 1.00 86.81 87 SER A CA 1
ATOM 678 C C . SER A 1 87 ? -0.624 13.899 -6.931 1.00 86.81 87 SER A C 1
ATOM 680 O O . SER A 1 87 ? 0.336 14.228 -7.628 1.00 86.81 87 SER A O 1
ATOM 682 N N . THR A 1 88 ? -0.489 13.073 -5.893 1.00 94.06 88 THR A N 1
ATOM 683 C CA . THR A 1 88 ? 0.792 12.493 -5.464 1.00 94.06 88 THR A CA 1
ATOM 684 C C . THR A 1 88 ? 1.016 11.076 -5.986 1.00 94.06 88 THR A C 1
ATOM 686 O O . THR A 1 88 ? 2.029 10.477 -5.644 1.00 94.06 88 THR A O 1
ATOM 689 N N . GLY A 1 89 ? 0.123 10.538 -6.825 1.00 93.12 89 GLY A N 1
ATOM 690 C CA . GLY A 1 89 ? 0.119 9.126 -7.215 1.00 93.12 89 GLY A CA 1
ATOM 691 C C . GLY A 1 89 ? 1.451 8.598 -7.749 1.00 93.12 89 GLY A C 1
ATOM 692 O O . GLY A 1 89 ? 1.885 7.530 -7.333 1.00 93.12 89 GLY A O 1
ATOM 693 N N . GLU A 1 90 ? 2.137 9.329 -8.634 1.00 92.44 90 GLU A N 1
ATOM 694 C CA . GLU A 1 90 ? 3.463 8.906 -9.114 1.00 92.44 90 GLU A CA 1
ATOM 695 C C . GLU A 1 90 ? 4.493 8.864 -7.978 1.00 92.44 90 GLU A C 1
ATOM 697 O O . GLU A 1 90 ? 5.200 7.870 -7.837 1.00 92.44 90 GLU A O 1
ATOM 702 N N . LYS A 1 91 ? 4.532 9.901 -7.132 1.00 95.25 91 LYS A N 1
ATOM 703 C CA . LYS A 1 91 ? 5.432 9.979 -5.974 1.00 95.25 91 LYS A CA 1
ATOM 704 C C . LYS A 1 91 ? 5.147 8.869 -4.964 1.00 95.25 91 LYS A C 1
ATOM 706 O O . LYS A 1 91 ? 6.079 8.224 -4.499 1.00 95.25 91 LYS A O 1
ATOM 711 N N . ASP A 1 92 ? 3.880 8.633 -4.637 1.00 97.62 92 ASP A N 1
ATOM 712 C CA . ASP A 1 92 ? 3.490 7.596 -3.683 1.00 97.62 92 ASP A CA 1
ATOM 713 C C . ASP A 1 92 ? 3.815 6.195 -4.225 1.00 97.62 92 ASP A C 1
ATOM 715 O O . ASP A 1 92 ? 4.201 5.319 -3.459 1.00 97.62 92 ASP A O 1
ATOM 719 N N . MET A 1 93 ? 3.748 5.982 -5.546 1.00 96.50 93 MET A N 1
ATOM 720 C CA . MET A 1 93 ? 4.152 4.719 -6.176 1.00 96.50 93 MET A CA 1
ATOM 721 C C . MET A 1 93 ? 5.655 4.434 -6.091 1.00 96.50 93 MET A C 1
ATOM 723 O O . MET A 1 93 ? 6.047 3.269 -6.161 1.00 96.50 93 MET A O 1
ATOM 727 N N . ARG A 1 94 ? 6.506 5.452 -5.906 1.00 96.62 94 ARG A N 1
ATOM 728 C CA . ARG A 1 94 ? 7.966 5.276 -5.793 1.00 96.62 94 ARG A CA 1
ATOM 729 C C . ARG A 1 94 ? 8.404 4.548 -4.521 1.00 96.62 94 ARG A C 1
ATOM 731 O O . ARG A 1 94 ? 9.569 4.193 -4.409 1.00 96.62 94 ARG A O 1
ATOM 738 N N . VAL A 1 95 ? 7.500 4.284 -3.577 1.00 97.75 95 VAL A N 1
ATOM 739 C CA . VAL A 1 95 ? 7.811 3.440 -2.410 1.00 97.75 95 VAL A CA 1
ATOM 740 C C . VAL A 1 95 ? 7.914 1.957 -2.767 1.00 97.75 95 VAL A C 1
ATOM 742 O O . VAL A 1 95 ? 8.491 1.193 -2.001 1.00 97.75 95 VAL A O 1
ATOM 745 N N . TYR A 1 96 ? 7.396 1.547 -3.927 1.00 97.00 96 TYR A N 1
ATOM 746 C CA . TYR A 1 96 ? 7.554 0.195 -4.455 1.00 97.00 96 TYR A CA 1
ATOM 747 C C . TYR A 1 96 ? 8.830 0.078 -5.283 1.00 97.00 96 TYR A C 1
ATOM 749 O O . TYR A 1 96 ? 9.143 0.962 -6.090 1.00 97.00 96 TYR A O 1
ATOM 757 N N . ALA A 1 97 ? 9.527 -1.047 -5.124 1.00 95.62 97 ALA A N 1
ATOM 758 C CA . ALA A 1 97 ? 10.588 -1.445 -6.037 1.00 95.62 97 ALA A CA 1
ATOM 759 C C . ALA A 1 97 ? 9.999 -1.670 -7.433 1.00 95.62 97 ALA A C 1
ATOM 761 O O . ALA A 1 97 ? 8.825 -2.015 -7.587 1.00 95.62 97 ALA A O 1
ATOM 762 N N . LYS A 1 98 ? 10.799 -1.510 -8.479 1.00 91.81 98 LYS A N 1
ATOM 763 C CA . LYS A 1 98 ? 10.355 -1.665 -9.868 1.00 91.81 98 LYS A CA 1
ATOM 764 C C . LYS A 1 98 ? 9.784 -3.059 -10.145 1.00 91.81 98 LYS A C 1
ATOM 766 O O . LYS A 1 98 ? 8.764 -3.179 -10.825 1.00 91.81 98 LYS A O 1
ATOM 771 N N . GLN A 1 99 ? 10.401 -4.086 -9.561 1.00 90.88 99 GLN A N 1
ATOM 772 C CA . GLN A 1 99 ? 9.972 -5.491 -9.625 1.00 90.88 99 GLN A CA 1
ATOM 773 C C . GLN A 1 99 ? 9.111 -5.905 -8.421 1.00 90.88 99 GLN A C 1
ATOM 775 O O . GLN A 1 99 ? 9.043 -7.085 -8.079 1.00 90.88 99 GLN A O 1
ATOM 780 N N . ALA A 1 100 ? 8.489 -4.939 -7.740 1.00 92.19 100 ALA A N 1
ATOM 781 C CA . ALA A 1 100 ? 7.645 -5.240 -6.601 1.00 92.19 100 ALA A CA 1
ATOM 782 C C . ALA A 1 100 ? 6.456 -6.113 -6.998 1.00 92.19 100 ALA A C 1
ATOM 784 O O . ALA A 1 100 ? 5.854 -5.932 -8.060 1.00 92.19 100 ALA A O 1
ATOM 785 N N . VAL A 1 101 ? 6.082 -6.997 -6.081 1.00 89.88 101 VAL A N 1
ATOM 786 C CA . VAL A 1 101 ? 4.884 -7.822 -6.180 1.00 89.88 101 VAL A CA 1
ATOM 787 C C . VAL A 1 101 ? 3.796 -7.262 -5.265 1.00 89.88 101 VAL A C 1
ATOM 789 O O . VAL A 1 101 ? 4.071 -6.878 -4.131 1.00 89.88 101 VAL A O 1
ATOM 792 N N . TYR A 1 102 ? 2.559 -7.236 -5.745 1.00 88.69 102 TYR A N 1
ATOM 793 C CA . TYR A 1 102 ? 1.353 -7.045 -4.946 1.00 88.69 102 TYR A CA 1
ATOM 794 C C . TYR A 1 102 ? 0.494 -8.297 -5.051 1.00 88.69 102 TYR A C 1
ATOM 796 O O . TYR A 1 102 ? 0.244 -8.793 -6.151 1.00 88.69 102 TYR A O 1
ATOM 804 N N . ASP A 1 103 ? 0.063 -8.791 -3.903 1.00 86.81 103 ASP A N 1
ATOM 805 C CA . ASP A 1 103 ? -0.622 -10.061 -3.742 1.00 86.81 103 ASP A CA 1
ATOM 806 C C . ASP A 1 103 ? -1.777 -9.875 -2.763 1.00 86.81 103 ASP A C 1
ATOM 808 O O . ASP A 1 103 ? -1.573 -9.709 -1.559 1.00 86.81 103 ASP A O 1
ATOM 812 N N . ASP A 1 104 ? -2.990 -9.888 -3.295 1.00 82.69 104 ASP A N 1
ATOM 813 C CA . ASP A 1 104 ? -4.204 -9.941 -2.499 1.00 82.69 104 ASP A CA 1
ATOM 814 C C . ASP A 1 104 ? -5.105 -11.091 -2.978 1.00 82.69 104 ASP A C 1
ATOM 816 O O . ASP A 1 104 ? -4.806 -11.845 -3.917 1.00 82.69 104 ASP A O 1
ATOM 820 N N . VAL A 1 105 ? -6.246 -11.228 -2.312 1.00 68.44 105 VAL A N 1
ATOM 821 C CA . VAL A 1 105 ? -7.252 -12.253 -2.618 1.00 68.44 105 VAL A CA 1
ATOM 822 C C . VAL A 1 105 ? -7.891 -12.110 -4.016 1.00 68.44 105 VAL A C 1
ATOM 824 O O . VAL A 1 105 ? -8.531 -13.047 -4.490 1.00 68.44 105 VAL A O 1
ATOM 827 N N . TRP A 1 106 ? -7.726 -10.977 -4.710 1.00 63.78 106 TRP A N 1
ATOM 828 C CA . TRP A 1 106 ? -8.362 -10.664 -6.002 1.00 63.78 106 TRP A CA 1
ATOM 829 C C . TRP A 1 106 ? -7.381 -10.436 -7.160 1.00 63.78 106 TRP A C 1
ATOM 831 O O . TRP A 1 106 ? -7.790 -10.402 -8.325 1.00 63.78 106 TRP A O 1
ATOM 841 N N . SER A 1 107 ? -6.107 -10.216 -6.864 1.00 72.19 107 SER A N 1
ATOM 842 C CA . SER A 1 107 ? -5.142 -9.639 -7.779 1.00 72.19 107 SER A CA 1
ATOM 843 C C . SER A 1 107 ? -3.728 -10.057 -7.411 1.00 72.19 107 SER A C 1
ATOM 845 O O . SER A 1 107 ? -3.282 -9.955 -6.272 1.00 72.19 107 SER A O 1
ATOM 847 N N . TYR A 1 108 ? -2.986 -10.435 -8.444 1.00 77.81 108 TYR A N 1
ATOM 848 C CA . TYR A 1 108 ? -1.548 -10.609 -8.390 1.00 77.81 108 TYR A CA 1
ATOM 849 C C . TYR A 1 108 ? -0.908 -9.685 -9.427 1.00 77.81 108 TYR A C 1
ATOM 851 O O . TYR A 1 108 ? -1.254 -9.723 -10.609 1.00 77.81 108 TYR A O 1
ATOM 859 N N . CYS A 1 109 ? -0.013 -8.810 -8.984 1.00 83.31 109 CYS A N 1
ATOM 860 C CA . CYS A 1 109 ? 0.758 -7.904 -9.832 1.00 83.31 109 CYS A CA 1
ATOM 861 C C . CYS A 1 109 ? 2.235 -8.122 -9.527 1.00 83.31 109 CYS A C 1
ATOM 863 O O . CYS A 1 109 ? 2.610 -8.135 -8.368 1.00 83.31 109 CYS A O 1
ATOM 865 N N . ASP A 1 110 ? 3.071 -8.264 -10.544 1.00 84.62 110 ASP A N 1
ATOM 866 C CA . ASP A 1 110 ? 4.485 -8.649 -10.415 1.00 84.62 110 ASP A CA 1
ATOM 867 C C . ASP A 1 110 ? 5.461 -7.535 -10.832 1.00 84.62 110 ASP A C 1
ATOM 869 O O . ASP A 1 110 ? 6.652 -7.778 -10.997 1.00 84.62 110 ASP A O 1
ATOM 873 N N . THR A 1 111 ? 4.957 -6.313 -11.030 1.00 84.69 111 THR A N 1
ATOM 874 C CA . THR A 1 111 ? 5.775 -5.115 -11.255 1.00 84.69 111 THR A CA 1
ATOM 875 C C . THR A 1 111 ? 5.092 -3.884 -10.675 1.00 84.69 111 THR A C 1
ATOM 877 O O . THR A 1 111 ? 3.857 -3.800 -10.654 1.00 84.69 111 THR A O 1
ATOM 880 N N . ARG A 1 112 ? 5.877 -2.857 -10.325 1.00 90.19 112 ARG A N 1
ATOM 881 C CA . ARG A 1 112 ? 5.363 -1.544 -9.895 1.00 90.19 112 ARG A CA 1
ATOM 882 C C . ARG A 1 112 ? 4.338 -0.960 -10.864 1.00 90.19 112 ARG A C 1
ATOM 884 O O . ARG A 1 112 ? 3.345 -0.389 -10.423 1.00 90.19 112 ARG A O 1
ATOM 891 N N . TYR A 1 113 ? 4.548 -1.128 -12.169 1.00 84.31 113 TYR A N 1
ATOM 892 C CA . TYR A 1 113 ? 3.623 -0.642 -13.191 1.00 84.31 113 TYR A CA 1
ATOM 893 C C . TYR A 1 113 ? 2.254 -1.334 -13.111 1.00 84.31 113 TYR A C 1
ATOM 895 O O . TYR A 1 113 ? 1.215 -0.670 -13.121 1.00 84.31 113 TYR A O 1
ATOM 903 N N . LYS A 1 114 ? 2.230 -2.669 -12.969 1.00 83.12 114 LYS A N 1
ATOM 904 C CA . LYS A 1 114 ? 0.973 -3.419 -12.795 1.00 83.12 114 LYS A CA 1
ATOM 905 C C . LYS A 1 114 ? 0.280 -3.045 -11.480 1.00 83.12 114 LYS A C 1
ATOM 907 O O . LYS A 1 114 ? -0.933 -2.845 -11.471 1.00 83.12 114 LYS A O 1
ATOM 912 N N . ILE A 1 115 ? 1.053 -2.861 -10.407 1.00 87.25 115 ILE A N 1
ATOM 913 C CA . ILE A 1 115 ? 0.559 -2.383 -9.107 1.00 87.25 115 ILE A CA 1
ATOM 914 C C . ILE A 1 115 ? -0.095 -1.000 -9.250 1.00 87.25 115 ILE A C 1
ATOM 916 O O . ILE A 1 115 ? -1.208 -0.786 -8.771 1.00 87.25 115 ILE A O 1
ATOM 920 N N . ALA A 1 116 ? 0.549 -0.068 -9.962 1.00 85.94 116 ALA A N 1
ATOM 921 C CA . ALA A 1 116 ? 0.001 1.263 -10.214 1.00 85.94 116 ALA A CA 1
ATOM 922 C C . ALA A 1 116 ? -1.374 1.200 -10.896 1.00 85.94 116 ALA A C 1
ATOM 924 O O . ALA A 1 116 ? -2.259 1.982 -10.561 1.00 85.94 116 ALA A O 1
ATOM 925 N N . GLY A 1 117 ? -1.592 0.236 -11.798 1.00 82.25 117 GLY A N 1
ATOM 926 C CA . GLY A 1 117 ? -2.891 0.011 -12.436 1.00 82.25 117 GLY A CA 1
ATOM 927 C C . GLY A 1 117 ? -4.036 -0.233 -11.447 1.00 82.25 117 GLY A C 1
ATOM 928 O O . GLY A 1 117 ? -5.153 0.223 -11.698 1.00 82.25 117 GLY A O 1
ATOM 929 N N . GLN A 1 118 ? -3.760 -0.893 -10.315 1.00 82.12 118 GLN A N 1
ATOM 930 C CA . GLN A 1 118 ? -4.739 -1.119 -9.246 1.00 82.12 118 GLN A CA 1
ATOM 931 C C . GLN A 1 118 ? -5.035 0.180 -8.495 1.00 82.12 118 GLN A C 1
ATOM 933 O O . GLN A 1 118 ? -6.192 0.592 -8.397 1.00 82.12 118 GLN A O 1
ATOM 938 N N . TRP A 1 119 ? -3.989 0.878 -8.041 1.00 88.56 119 TRP A N 1
ATOM 939 C CA . TRP A 1 119 ? -4.145 2.124 -7.287 1.00 88.56 119 TRP A CA 1
ATOM 940 C C . TRP A 1 119 ? -4.822 3.225 -8.103 1.00 88.56 119 TRP A C 1
ATOM 942 O O . TRP A 1 119 ? -5.674 3.939 -7.576 1.00 88.56 119 TRP A O 1
ATOM 952 N N . TYR A 1 120 ? -4.519 3.314 -9.402 1.00 86.56 120 TYR A N 1
ATOM 953 C CA . TYR A 1 120 ? -5.175 4.259 -10.307 1.00 86.56 120 TYR A CA 1
ATOM 954 C C . TYR A 1 120 ? -6.615 3.866 -10.670 1.00 86.56 120 TYR A C 1
ATOM 956 O O . TYR A 1 120 ? -7.397 4.698 -11.135 1.00 86.56 120 TYR A O 1
ATOM 964 N N . GLY A 1 121 ? -7.007 2.616 -10.413 1.00 83.00 121 GLY A N 1
ATOM 965 C CA . GLY A 1 121 ? -8.386 2.148 -10.541 1.00 83.00 121 GLY A CA 1
ATOM 966 C C . GLY A 1 121 ? -9.305 2.599 -9.416 1.00 83.00 121 GLY A C 1
ATOM 967 O O . GLY A 1 121 ? -10.483 2.860 -9.666 1.00 83.00 121 GLY A O 1
ATOM 968 N N . ILE A 1 122 ? -8.783 2.761 -8.199 1.00 86.50 122 ILE A N 1
ATOM 969 C CA . ILE A 1 122 ? -9.583 3.143 -7.027 1.00 86.50 122 ILE A CA 1
ATOM 970 C C . ILE A 1 122 ? -10.405 4.420 -7.265 1.00 86.50 122 ILE A C 1
ATOM 972 O O . ILE A 1 122 ? -11.631 4.349 -7.144 1.00 86.50 122 ILE A O 1
ATOM 976 N N . PRO A 1 123 ? -9.822 5.575 -7.643 1.00 88.12 123 PRO A N 1
ATOM 977 C CA . PRO A 1 123 ? -10.600 6.802 -7.825 1.00 88.12 123 PRO A CA 1
ATOM 978 C C . P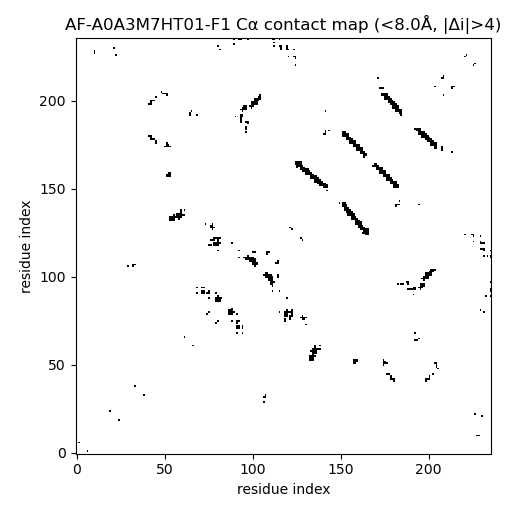RO A 1 123 ? -11.560 6.739 -9.022 1.00 88.12 123 PRO A C 1
ATOM 980 O O . PRO A 1 123 ? -12.507 7.529 -9.100 1.00 88.12 123 PRO A O 1
ATOM 983 N N . ALA A 1 124 ? -11.372 5.795 -9.952 1.00 82.38 124 ALA A N 1
ATOM 984 C CA . ALA A 1 124 ? -12.309 5.570 -11.047 1.00 82.38 124 ALA A CA 1
ATOM 985 C C . ALA A 1 124 ? -13.612 4.918 -10.548 1.00 82.38 124 ALA A C 1
ATOM 987 O O . ALA A 1 124 ? -14.692 5.365 -10.943 1.00 82.38 124 ALA A O 1
ATOM 988 N N . VAL A 1 125 ? -13.528 3.948 -9.629 1.00 79.06 125 VAL A N 1
ATOM 989 C CA . VAL A 1 125 ? -14.676 3.124 -9.193 1.00 79.06 125 VAL A CA 1
ATOM 990 C C . VAL A 1 125 ? -15.245 3.495 -7.817 1.00 79.06 125 VAL A C 1
ATOM 992 O O . VAL A 1 125 ? -16.425 3.247 -7.557 1.00 79.06 125 VAL A O 1
ATOM 995 N N . MET A 1 126 ? -14.455 4.132 -6.949 1.00 85.75 126 MET A N 1
ATOM 996 C CA . MET A 1 126 ? -14.857 4.512 -5.590 1.00 85.75 126 MET A CA 1
ATOM 997 C C . MET A 1 126 ? -15.311 5.972 -5.517 1.00 85.75 126 MET A C 1
ATOM 999 O O . MET A 1 126 ? -14.682 6.866 -6.080 1.00 85.75 126 MET A O 1
ATOM 1003 N N . LYS A 1 127 ? -16.426 6.221 -4.823 1.00 89.81 127 LYS A N 1
ATOM 1004 C CA . LYS A 1 127 ? -16.881 7.565 -4.434 1.00 89.81 127 LYS A CA 1
ATOM 1005 C C . LYS A 1 127 ? -16.043 8.091 -3.276 1.00 89.81 127 LYS A C 1
ATOM 1007 O O . LYS A 1 127 ? -15.653 9.252 -3.292 1.00 89.81 127 LYS A O 1
ATOM 1012 N N . SER A 1 128 ? -15.793 7.244 -2.283 1.00 91.44 128 SER A N 1
ATOM 1013 C CA . SER A 1 128 ? -14.854 7.517 -1.200 1.00 91.44 128 SER A CA 1
ATOM 1014 C C . SER A 1 128 ? -14.153 6.236 -0.772 1.00 91.44 128 SER A C 1
ATOM 1016 O O . SER A 1 128 ? -14.653 5.125 -0.974 1.00 91.44 128 SER A O 1
ATOM 1018 N N . SER A 1 129 ? -12.955 6.418 -0.235 1.00 92.06 129 SER A N 1
ATOM 1019 C CA . SER A 1 129 ? -12.038 5.355 0.133 1.00 92.06 129 SER A CA 1
ATOM 1020 C C . SER A 1 129 ? -11.179 5.889 1.278 1.00 92.06 129 SER A C 1
ATOM 1022 O O . SER A 1 129 ? -10.256 6.664 1.039 1.00 92.06 129 SER A O 1
ATOM 1024 N N . GLU A 1 130 ? -11.492 5.535 2.523 1.00 94.75 130 GLU A N 1
ATOM 1025 C CA . GLU A 1 130 ? -10.929 6.200 3.709 1.00 94.75 130 GLU A CA 1
ATOM 1026 C C . GLU A 1 130 ? -10.263 5.216 4.672 1.00 94.75 130 GLU A C 1
ATOM 1028 O O . GLU A 1 130 ? -10.823 4.165 4.979 1.00 94.75 130 GLU A O 1
ATOM 1033 N N . THR A 1 131 ? -9.089 5.578 5.200 1.00 96.44 131 THR A N 1
ATOM 1034 C CA . THR A 1 131 ? -8.474 4.867 6.331 1.00 96.44 131 THR A CA 1
ATOM 1035 C C . THR A 1 131 ? -9.126 5.351 7.613 1.00 96.44 131 THR A C 1
ATOM 1037 O O . THR A 1 131 ? -9.098 6.543 7.909 1.00 96.44 131 THR A O 1
ATOM 1040 N N . LYS A 1 132 ? -9.716 4.428 8.373 1.00 96.94 132 LYS A N 1
ATOM 1041 C CA . LYS A 1 132 ? -10.376 4.722 9.650 1.00 96.94 132 LYS A CA 1
ATOM 1042 C C . LYS A 1 132 ? -9.458 4.505 10.843 1.00 96.94 132 LYS A C 1
ATOM 1044 O O . LYS A 1 132 ? -9.530 5.263 11.802 1.00 96.94 132 LYS A O 1
ATOM 1049 N N . ALA A 1 133 ? -8.605 3.490 10.777 1.00 97.25 133 ALA A N 1
ATOM 1050 C CA . ALA A 1 133 ? -7.648 3.179 11.825 1.00 97.25 133 ALA A CA 1
ATOM 1051 C C . ALA A 1 133 ? -6.485 2.358 11.263 1.00 97.25 133 ALA A C 1
ATOM 1053 O O . ALA A 1 133 ? -6.622 1.679 10.243 1.00 97.25 133 ALA A O 1
ATOM 1054 N N . ILE A 1 134 ? -5.351 2.440 11.948 1.00 97.81 134 ILE A N 1
ATOM 1055 C CA . ILE A 1 134 ? -4.106 1.747 11.635 1.00 97.81 134 ILE A CA 1
ATOM 1056 C C . ILE A 1 134 ? -3.452 1.324 12.949 1.00 97.81 134 ILE A C 1
ATOM 1058 O O . ILE A 1 134 ? -3.481 2.068 13.926 1.00 97.81 134 ILE A O 1
ATOM 1062 N N . GLU A 1 135 ? -2.861 0.138 12.944 1.00 97.94 135 GLU A N 1
ATOM 1063 C CA . GLU A 1 135 ? -1.973 -0.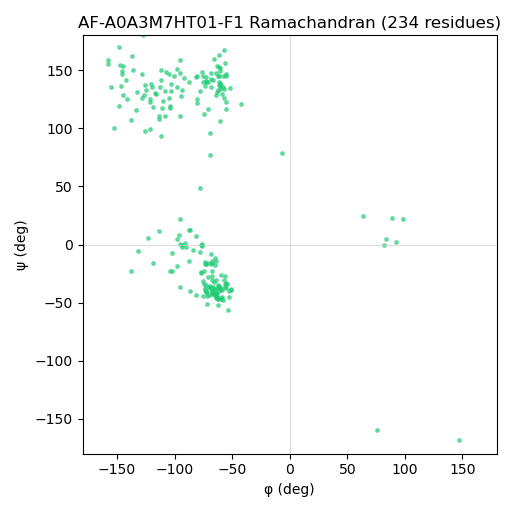361 13.987 1.00 97.94 135 GLU A CA 1
ATOM 1064 C C . GLU A 1 135 ? -0.738 -0.954 13.313 1.00 97.94 135 GLU A C 1
ATOM 1066 O O . GLU A 1 135 ? -0.837 -1.948 12.591 1.00 97.94 135 GLU A O 1
ATOM 1071 N N . ILE A 1 136 ? 0.430 -0.359 13.543 1.00 98.25 136 ILE A N 1
ATOM 1072 C CA . ILE A 1 136 ? 1.706 -0.973 13.179 1.00 98.25 136 ILE A CA 1
ATOM 1073 C C . ILE A 1 136 ? 1.990 -2.094 14.177 1.00 98.25 136 ILE A C 1
ATOM 1075 O O . ILE A 1 136 ? 2.245 -1.837 15.354 1.00 98.25 136 ILE A O 1
ATOM 1079 N N . VAL A 1 137 ? 1.965 -3.333 13.690 1.00 96.50 137 VAL A N 1
ATOM 1080 C CA . VAL A 1 137 ? 2.203 -4.540 14.492 1.00 96.50 137 VAL A CA 1
ATOM 1081 C C . VAL A 1 137 ? 3.700 -4.770 14.673 1.00 96.50 137 VAL A C 1
ATOM 1083 O O . VAL A 1 137 ? 4.154 -5.098 15.766 1.00 96.50 137 VAL A O 1
ATOM 1086 N N . SER A 1 138 ? 4.484 -4.600 13.605 1.00 95.56 138 SER A N 1
ATOM 1087 C CA . SER A 1 138 ? 5.938 -4.750 13.655 1.00 95.56 138 SER A CA 1
ATOM 1088 C C . SER A 1 138 ? 6.636 -4.009 12.514 1.00 95.56 138 SER A C 1
ATOM 1090 O O . SER A 1 138 ? 6.052 -3.720 11.467 1.00 95.56 138 SER A O 1
ATOM 1092 N N . SER A 1 139 ? 7.920 -3.712 12.716 1.00 96.19 139 SER A N 1
ATOM 1093 C CA . SER A 1 139 ? 8.799 -3.137 11.700 1.00 96.19 139 SER A CA 1
ATOM 1094 C C . SER A 1 139 ? 10.231 -3.617 11.922 1.00 96.19 139 SER A C 1
ATOM 1096 O O . SER A 1 139 ? 10.816 -3.377 12.975 1.00 96.19 139 SER A O 1
ATOM 1098 N N . THR A 1 140 ? 10.791 -4.306 10.931 1.00 93.38 140 THR A N 1
ATOM 1099 C CA . THR A 1 140 ? 12.174 -4.801 10.921 1.00 93.38 140 THR A CA 1
ATOM 1100 C C . THR A 1 140 ? 12.935 -4.173 9.746 1.00 93.38 140 THR A C 1
ATOM 1102 O O . THR A 1 140 ? 12.533 -4.391 8.599 1.00 93.38 140 THR A O 1
ATOM 1105 N N . PRO A 1 141 ? 14.008 -3.394 9.982 1.00 90.44 141 PRO A N 1
ATOM 1106 C CA . PRO A 1 141 ? 14.857 -2.816 8.934 1.00 90.44 141 PRO A CA 1
ATOM 1107 C C . PRO A 1 141 ? 15.440 -3.856 7.968 1.00 90.44 141 PRO A C 1
ATOM 1109 O O . PRO A 1 141 ? 15.768 -4.968 8.383 1.00 90.44 141 PRO A O 1
ATOM 1112 N N . SER A 1 142 ? 15.612 -3.500 6.690 1.00 86.69 142 SER A N 1
ATOM 1113 C CA . SER A 1 142 ? 16.358 -4.342 5.747 1.00 86.69 142 SER A CA 1
ATOM 1114 C C . SER A 1 142 ? 17.839 -4.365 6.128 1.00 86.69 142 SER A C 1
ATOM 1116 O O . SER A 1 142 ? 18.406 -3.299 6.392 1.00 86.69 142 SER A O 1
ATOM 1118 N N . PRO A 1 143 ? 18.493 -5.539 6.119 1.00 83.06 143 PRO A N 1
ATOM 1119 C CA . PRO A 1 143 ? 19.912 -5.635 6.432 1.00 83.06 143 PRO A CA 1
ATOM 1120 C C . PRO A 1 143 ? 20.763 -4.881 5.401 1.00 83.06 143 PRO A C 1
ATOM 1122 O O . PRO A 1 143 ? 20.432 -4.836 4.216 1.00 83.06 143 PRO A O 1
ATOM 1125 N N . ASP A 1 144 ? 21.890 -4.320 5.842 1.00 76.50 144 ASP A N 1
ATOM 1126 C CA . ASP A 1 144 ? 22.802 -3.552 4.977 1.00 76.50 144 ASP A CA 1
ATOM 1127 C C . ASP A 1 144 ? 23.578 -4.423 3.980 1.00 76.50 144 ASP A C 1
ATOM 1129 O O . ASP A 1 144 ? 24.142 -3.930 3.006 1.00 76.50 144 ASP A O 1
ATOM 1133 N N . SER A 1 145 ? 23.622 -5.735 4.200 1.00 67.62 145 SER A N 1
ATOM 1134 C CA . SER A 1 145 ? 24.178 -6.694 3.250 1.00 67.62 145 SER A CA 1
ATOM 1135 C C . SER A 1 145 ? 23.380 -7.993 3.315 1.00 67.62 145 SER A C 1
ATOM 1137 O O . SER A 1 145 ? 23.195 -8.528 4.412 1.00 67.62 145 SER A O 1
ATOM 1139 N N . PRO A 1 146 ? 22.898 -8.524 2.177 1.00 62.09 146 PRO A N 1
ATOM 1140 C CA . PRO A 1 146 ? 22.174 -9.785 2.157 1.00 62.09 146 PRO A CA 1
ATOM 1141 C C . PRO A 1 146 ? 23.143 -10.933 2.465 1.00 62.09 146 PRO A C 1
ATOM 1143 O O . PRO A 1 146 ? 23.853 -11.431 1.595 1.00 62.09 146 PRO A O 1
ATOM 1146 N N . GLY A 1 147 ? 23.196 -11.339 3.731 1.00 60.12 147 GLY A N 1
ATOM 1147 C CA . GLY A 1 147 ? 23.834 -12.582 4.148 1.00 60.12 147 GLY A CA 1
ATOM 1148 C C . GLY A 1 147 ? 22.904 -13.769 3.912 1.00 60.12 147 GLY A C 1
ATOM 1149 O O . GLY A 1 147 ? 21.686 -13.662 4.076 1.00 60.12 147 GLY A O 1
ATOM 1150 N N . THR A 1 148 ? 23.464 -14.923 3.554 1.00 55.62 148 THR A N 1
ATOM 1151 C CA . THR A 1 148 ? 22.702 -16.168 3.407 1.00 55.62 148 THR A CA 1
ATOM 1152 C C . THR A 1 148 ? 21.951 -16.476 4.707 1.00 55.62 148 THR A C 1
ATOM 1154 O O . THR A 1 148 ? 22.571 -16.680 5.747 1.00 55.62 148 THR A O 1
ATOM 1157 N N . GLY A 1 149 ? 20.616 -16.495 4.658 1.00 60.66 149 GLY A N 1
ATOM 1158 C CA . GLY A 1 149 ? 19.758 -16.774 5.817 1.00 60.66 149 GLY A CA 1
ATOM 1159 C C . GLY A 1 149 ? 19.293 -15.553 6.623 1.00 60.66 149 GLY A C 1
ATOM 1160 O O . GLY A 1 149 ? 18.581 -15.737 7.609 1.00 60.66 149 GLY A O 1
ATOM 1161 N N . MET A 1 150 ? 19.635 -14.320 6.225 1.00 67.50 150 MET A N 1
ATOM 1162 C CA . MET A 1 150 ? 19.008 -13.129 6.813 1.00 67.50 150 MET A CA 1
ATOM 1163 C C . MET A 1 150 ? 17.574 -12.955 6.308 1.00 67.50 150 MET A C 1
ATOM 1165 O O . MET A 1 150 ? 17.298 -13.096 5.116 1.00 67.50 150 MET A O 1
ATOM 1169 N N . LYS A 1 151 ? 16.660 -12.630 7.228 1.00 72.69 151 LYS A N 1
ATOM 1170 C CA . LYS A 1 151 ? 15.291 -12.250 6.873 1.00 72.69 151 LYS A CA 1
ATOM 1171 C C . LYS A 1 151 ? 15.303 -10.897 6.145 1.00 72.69 151 LYS A C 1
ATOM 1173 O O . LYS A 1 151 ? 16.107 -10.037 6.514 1.00 72.69 151 LYS A O 1
ATOM 1178 N N . PRO A 1 152 ? 14.442 -10.699 5.132 1.00 82.31 152 PRO A N 1
ATOM 1179 C CA . PRO A 1 152 ? 14.268 -9.385 4.525 1.00 82.31 152 PRO A CA 1
ATOM 1180 C C . PRO A 1 152 ? 13.747 -8.390 5.566 1.00 82.31 152 PRO A C 1
ATOM 1182 O O . PRO A 1 152 ? 13.215 -8.788 6.607 1.00 82.31 152 PRO A O 1
ATOM 1185 N N . GLY A 1 153 ? 13.868 -7.096 5.268 1.00 90.75 153 GLY A N 1
ATOM 1186 C CA . GLY A 1 153 ? 13.146 -6.102 6.048 1.00 90.75 153 GLY A CA 1
ATOM 1187 C C . GLY A 1 153 ? 11.639 -6.342 5.929 1.00 90.75 153 GLY A C 1
ATOM 1188 O O . GLY A 1 153 ? 11.161 -6.897 4.940 1.00 90.75 153 GLY A O 1
ATOM 1189 N N . GLU A 1 154 ? 10.878 -5.937 6.936 1.00 94.94 154 GLU A N 1
ATOM 1190 C CA . GLU A 1 154 ? 9.432 -6.150 6.977 1.00 94.94 154 GLU A CA 1
ATOM 1191 C C . GLU A 1 154 ? 8.726 -4.984 7.672 1.00 94.94 154 GLU A C 1
ATOM 1193 O O . GLU A 1 154 ? 9.284 -4.386 8.594 1.00 94.94 154 GLU A O 1
ATOM 1198 N N . ILE A 1 155 ? 7.511 -4.658 7.238 1.00 97.25 155 ILE A N 1
ATOM 1199 C CA . ILE A 1 155 ? 6.537 -3.868 7.999 1.00 97.25 155 ILE A CA 1
ATOM 1200 C C . ILE A 1 155 ? 5.225 -4.649 7.998 1.00 97.25 155 ILE A C 1
ATOM 1202 O O . ILE A 1 155 ? 4.717 -4.994 6.930 1.00 97.25 155 ILE A O 1
ATOM 1206 N N . VAL A 1 156 ? 4.664 -4.901 9.177 1.00 96.56 156 VAL A N 1
ATOM 1207 C CA . VAL A 1 156 ? 3.352 -5.539 9.334 1.00 96.56 156 VAL A CA 1
ATOM 1208 C C . VAL A 1 156 ? 2.414 -4.552 10.000 1.00 96.56 156 VAL A C 1
ATOM 1210 O O . VAL A 1 156 ? 2.746 -3.973 11.037 1.00 96.56 156 VAL A O 1
ATOM 1213 N N . PHE A 1 157 ? 1.232 -4.359 9.426 1.00 97.50 157 PHE A N 1
ATOM 1214 C CA . PHE A 1 157 ? 0.225 -3.487 10.012 1.00 97.50 157 PHE A CA 1
ATOM 1215 C C . PHE A 1 157 ? -1.192 -3.988 9.764 1.00 97.50 157 PHE A C 1
ATOM 1217 O O . PHE A 1 157 ? -1.500 -4.602 8.741 1.00 97.50 157 PHE A O 1
ATOM 1224 N N . LYS A 1 158 ? -2.064 -3.688 10.723 1.00 96.31 158 LYS A N 1
ATOM 1225 C CA . LYS A 1 158 ? -3.510 -3.821 10.584 1.00 96.31 158 LYS A CA 1
ATOM 1226 C C . LYS A 1 158 ? -4.093 -2.485 10.164 1.00 96.31 158 LYS A C 1
ATOM 1228 O O . LYS A 1 158 ? -3.601 -1.421 10.549 1.00 96.31 158 LYS A O 1
ATOM 1233 N N . MET A 1 159 ? -5.155 -2.530 9.380 1.00 96.12 159 MET A N 1
ATOM 1234 C CA . MET A 1 159 ? -5.790 -1.334 8.843 1.00 96.12 159 MET A CA 1
ATOM 1235 C C . MET A 1 159 ? -7.294 -1.545 8.723 1.00 96.12 159 MET A C 1
ATOM 1237 O O . MET A 1 159 ? -7.738 -2.559 8.200 1.00 96.12 159 MET A O 1
ATOM 1241 N N . LYS A 1 160 ? -8.079 -0.545 9.123 1.00 95.44 160 LYS A N 1
ATOM 1242 C CA . LYS A 1 160 ? -9.521 -0.494 8.866 1.00 95.44 160 LYS A CA 1
ATOM 1243 C C . LYS A 1 160 ? -9.816 0.508 7.767 1.00 95.44 160 LYS A C 1
ATOM 1245 O O . LYS A 1 160 ? -9.417 1.674 7.862 1.00 95.44 160 LYS A O 1
ATOM 1250 N N . ARG A 1 161 ? -10.524 0.064 6.733 1.00 92.81 161 ARG A N 1
ATOM 1251 C CA . ARG A 1 161 ? -10.877 0.867 5.559 1.00 92.81 161 ARG A CA 1
ATOM 1252 C C . ARG A 1 161 ? -12.379 0.952 5.395 1.00 92.81 161 ARG A C 1
ATOM 1254 O O . ARG A 1 161 ? -13.050 -0.064 5.483 1.00 92.81 161 ARG A O 1
ATOM 1261 N N . ALA A 1 162 ? -12.864 2.142 5.061 1.00 92.69 162 ALA A N 1
ATOM 1262 C CA . ALA A 1 162 ? -14.228 2.353 4.601 1.00 92.69 162 ALA A CA 1
ATOM 1263 C C . ALA A 1 162 ? -14.231 2.557 3.082 1.00 92.69 162 ALA A C 1
ATOM 1265 O O . ALA A 1 162 ? -13.644 3.518 2.571 1.00 92.69 162 ALA A O 1
ATOM 1266 N N . TRP A 1 163 ? -14.916 1.671 2.367 1.00 88.81 163 TRP A N 1
ATOM 1267 C CA . TRP A 1 163 ? -15.047 1.693 0.914 1.00 88.81 163 TRP A CA 1
ATOM 1268 C C . TRP A 1 163 ? -16.474 2.064 0.523 1.00 88.81 163 TRP A C 1
ATOM 1270 O O . TRP A 1 163 ? -17.427 1.386 0.904 1.00 88.81 163 TRP A O 1
ATOM 1280 N N . THR A 1 164 ? -16.631 3.119 -0.276 1.00 89.31 164 THR A N 1
ATOM 1281 C CA . THR A 1 164 ? -17.934 3.519 -0.827 1.00 89.31 164 THR A CA 1
ATOM 1282 C C . THR A 1 164 ? -17.854 3.515 -2.349 1.00 89.31 164 THR A C 1
ATOM 1284 O O . THR A 1 164 ? -17.356 4.481 -2.931 1.00 89.31 164 THR A O 1
ATOM 1287 N N . PRO A 1 165 ? -18.328 2.459 -3.029 1.00 85.62 165 PRO A N 1
ATOM 1288 C CA . PRO A 1 165 ? -18.364 2.422 -4.489 1.00 85.62 165 PRO A CA 1
ATOM 1289 C C . PRO A 1 165 ? -19.227 3.538 -5.090 1.00 85.62 165 PRO A C 1
ATOM 1291 O O . PRO A 1 165 ? -20.228 3.928 -4.502 1.00 85.62 165 PRO A O 1
ATOM 1294 N N . LYS A 1 166 ? -18.911 4.039 -6.293 1.00 84.25 166 LYS A N 1
ATOM 1295 C CA . LYS A 1 166 ? -19.709 5.113 -6.932 1.00 84.25 166 LYS A CA 1
ATOM 1296 C C . LYS A 1 166 ? -21.150 4.720 -7.233 1.00 84.25 166 LYS A C 1
ATOM 1298 O O . LYS A 1 166 ? -22.043 5.558 -7.160 1.00 84.25 166 LYS A O 1
ATOM 1303 N N . LEU A 1 167 ? -21.362 3.459 -7.588 1.00 79.19 167 LEU A N 1
ATOM 1304 C CA . LEU A 1 167 ? -22.665 2.956 -8.023 1.00 79.19 167 LEU A CA 1
ATOM 1305 C C . LEU A 1 167 ? -23.538 2.485 -6.866 1.00 79.19 167 LEU A C 1
ATOM 1307 O O . LEU A 1 167 ? -24.735 2.285 -7.046 1.00 79.19 167 LEU A O 1
ATOM 1311 N N . LEU A 1 168 ? -22.946 2.299 -5.686 1.00 76.12 168 LEU A N 1
ATOM 1312 C CA . LEU A 1 168 ? -23.650 1.825 -4.507 1.00 76.12 168 LEU A CA 1
ATOM 1313 C C . LEU A 1 168 ? -23.695 2.939 -3.470 1.00 76.12 168 LEU A C 1
ATOM 1315 O O . LEU A 1 168 ? -22.700 3.589 -3.183 1.00 76.12 168 LEU A O 1
ATOM 1319 N N . GLN A 1 169 ? -24.853 3.133 -2.853 1.00 76.44 169 GLN A N 1
ATOM 1320 C CA . GLN A 1 169 ? -25.001 4.087 -1.750 1.00 76.44 169 GLN A CA 1
ATOM 1321 C C . GLN A 1 169 ? -24.657 3.462 -0.386 1.00 76.44 169 GLN A C 1
ATOM 1323 O O . GLN A 1 169 ? -24.962 4.047 0.648 1.00 76.44 169 GLN A O 1
ATOM 1328 N N . LYS A 1 170 ? -24.040 2.271 -0.381 1.00 84.62 170 LYS A N 1
ATOM 1329 C CA . LYS A 1 170 ? -23.594 1.568 0.826 1.00 84.62 170 LYS A CA 1
ATOM 1330 C C . LYS A 1 170 ? -22.080 1.719 0.978 1.00 84.62 170 LYS A C 1
ATOM 1332 O O . LYS A 1 170 ? -21.336 1.488 0.024 1.00 84.62 170 LYS A O 1
ATOM 1337 N N . THR A 1 171 ? -21.662 2.079 2.185 1.00 88.44 171 THR A N 1
ATOM 1338 C CA . THR A 1 171 ? -20.271 2.019 2.638 1.00 88.44 171 THR A CA 1
ATOM 1339 C C . THR A 1 171 ? -20.028 0.676 3.308 1.00 88.44 171 THR A C 1
ATOM 1341 O O . THR A 1 171 ? -20.910 0.146 3.985 1.00 88.44 171 THR A O 1
ATOM 1344 N N . TYR A 1 172 ? -18.836 0.138 3.109 1.00 85.25 172 TYR A N 1
ATOM 1345 C CA . TYR A 1 172 ? -18.417 -1.129 3.676 1.00 85.25 172 TYR A CA 1
ATOM 1346 C C . TYR A 1 172 ? -17.107 -0.936 4.419 1.00 85.25 172 TYR A C 1
ATOM 1348 O O . TYR A 1 172 ? -16.154 -0.398 3.849 1.00 85.25 172 TYR A O 1
ATOM 1356 N N . ASP A 1 173 ? -17.073 -1.397 5.660 1.00 88.69 173 ASP A N 1
ATOM 1357 C CA . ASP A 1 173 ? -15.859 -1.409 6.457 1.00 88.69 173 ASP A CA 1
ATOM 1358 C C . ASP A 1 173 ? -15.169 -2.764 6.306 1.00 88.69 173 ASP A C 1
ATOM 1360 O O . ASP A 1 173 ? -15.819 -3.806 6.371 1.00 88.69 173 ASP A O 1
ATOM 1364 N N . VAL A 1 174 ? -13.861 -2.736 6.066 1.00 87.50 174 VAL A N 1
ATOM 1365 C CA . VAL A 1 174 ? -13.032 -3.929 5.880 1.00 87.50 174 VAL A CA 1
ATOM 1366 C C . VAL A 1 174 ? -11.783 -3.793 6.733 1.00 87.50 174 VAL A C 1
ATOM 1368 O O . VAL A 1 174 ? -11.104 -2.759 6.693 1.00 87.50 174 VAL A O 1
ATOM 1371 N N . ASN A 1 175 ? -11.478 -4.846 7.486 1.00 90.94 175 ASN A N 1
ATOM 1372 C CA . ASN A 1 175 ? -10.231 -4.967 8.222 1.00 90.94 175 ASN A CA 1
ATOM 1373 C C . ASN A 1 175 ? -9.198 -5.739 7.391 1.00 90.94 175 ASN A C 1
ATOM 1375 O O . ASN A 1 175 ? -9.448 -6.847 6.912 1.00 90.94 175 ASN A O 1
ATOM 1379 N N . HIS A 1 176 ? -8.023 -5.137 7.255 1.00 91.94 176 HIS A N 1
ATOM 1380 C CA . HIS A 1 176 ? -6.890 -5.616 6.479 1.00 91.94 176 HIS A CA 1
ATOM 1381 C C . HIS A 1 176 ? -5.744 -6.015 7.407 1.00 91.94 176 HIS A C 1
ATOM 1383 O O . HIS A 1 176 ? -5.447 -5.313 8.377 1.00 91.94 176 HIS A O 1
ATOM 1389 N N . PHE A 1 177 ? -5.056 -7.095 7.053 1.00 93.44 177 PHE A N 1
ATOM 1390 C CA . PHE A 1 177 ? -3.752 -7.474 7.574 1.00 93.44 177 PHE A CA 1
ATOM 1391 C C . PHE A 1 177 ? -2.735 -7.378 6.439 1.00 93.44 177 PHE A C 1
ATOM 1393 O O . PHE A 1 177 ? -2.728 -8.195 5.512 1.00 93.44 177 PHE A O 1
ATOM 1400 N N . V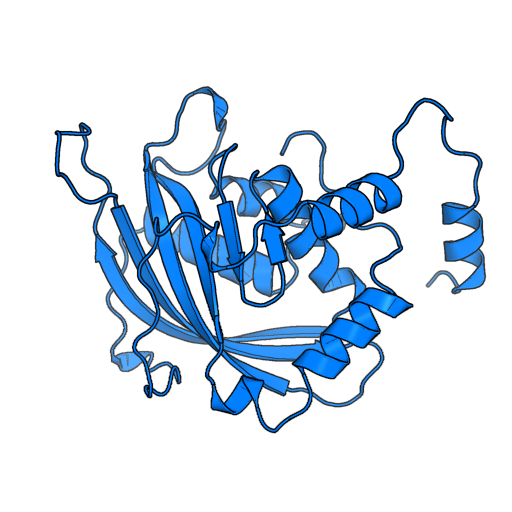AL A 1 178 ? -1.877 -6.363 6.513 1.00 95.56 178 VAL A N 1
ATOM 1401 C CA . VAL A 1 178 ? -0.918 -6.043 5.461 1.00 95.56 178 VAL A CA 1
ATOM 1402 C C . VAL A 1 178 ? 0.487 -6.401 5.914 1.00 95.56 178 VAL A C 1
ATOM 1404 O O . VAL A 1 178 ? 0.918 -6.042 7.009 1.00 95.56 178 VAL A O 1
ATOM 1407 N N . THR A 1 179 ? 1.217 -7.089 5.042 1.00 95.81 179 THR A N 1
ATOM 1408 C CA . THR A 1 179 ? 2.651 -7.337 5.201 1.00 95.81 179 THR A CA 1
ATOM 1409 C C . THR A 1 179 ? 3.408 -6.766 4.014 1.00 95.81 179 THR A C 1
ATOM 1411 O O . THR A 1 179 ? 3.133 -7.103 2.862 1.00 95.81 179 THR A O 1
ATOM 1414 N N . LEU A 1 180 ? 4.389 -5.918 4.304 1.00 96.38 180 LEU A N 1
ATOM 1415 C CA . LEU A 1 180 ? 5.323 -5.365 3.337 1.00 96.38 180 LEU A CA 1
ATOM 1416 C C . LEU A 1 180 ? 6.689 -6.004 3.569 1.00 96.38 180 LEU A C 1
ATOM 1418 O O . LEU A 1 180 ? 7.333 -5.719 4.573 1.00 96.38 180 LEU A O 1
ATOM 1422 N N . SER A 1 181 ? 7.144 -6.847 2.647 1.00 94.62 181 SER A N 1
ATOM 1423 C CA . SER A 1 181 ? 8.555 -7.222 2.580 1.00 94.62 181 SER A CA 1
ATOM 1424 C C . SER A 1 181 ? 9.332 -6.092 1.915 1.00 94.62 181 SER A C 1
ATOM 1426 O O . SER A 1 181 ? 8.929 -5.580 0.866 1.00 94.62 181 SER A O 1
ATOM 1428 N N . MET A 1 182 ? 10.441 -5.714 2.533 1.00 94.00 182 MET A N 1
ATOM 1429 C CA . MET A 1 182 ? 11.259 -4.568 2.176 1.00 94.00 182 MET A CA 1
ATOM 1430 C C . MET A 1 182 ? 12.607 -5.021 1.617 1.00 94.00 182 MET A C 1
ATOM 1432 O O . MET A 1 182 ? 13.157 -6.053 2.010 1.00 94.00 182 MET A O 1
ATOM 1436 N N . GLU A 1 183 ? 13.158 -4.211 0.724 1.00 91.38 183 GLU A N 1
ATOM 1437 C CA . GLU A 1 183 ? 14.541 -4.309 0.273 1.00 91.38 183 GLU A CA 1
ATOM 1438 C C . GLU A 1 183 ? 15.178 -2.922 0.186 1.00 91.38 183 GLU A C 1
ATOM 1440 O O . GLU A 1 183 ? 14.482 -1.906 0.177 1.00 91.38 183 GLU A O 1
ATOM 1445 N N . LYS A 1 184 ? 16.511 -2.864 0.141 1.00 92.44 184 LYS A N 1
ATOM 1446 C CA . LYS A 1 184 ? 17.211 -1.613 -0.168 1.00 92.44 184 LYS A CA 1
ATOM 1447 C C . LYS A 1 184 ? 16.911 -1.227 -1.619 1.00 92.44 184 LYS A C 1
ATOM 1449 O O . LYS A 1 184 ? 16.854 -2.101 -2.481 1.00 92.44 184 LYS A O 1
ATOM 1454 N N . ALA A 1 185 ? 16.733 0.067 -1.865 1.00 92.06 185 ALA A N 1
ATOM 1455 C CA . ALA A 1 185 ? 16.527 0.591 -3.207 1.00 92.06 185 ALA A CA 1
ATOM 1456 C C . ALA A 1 185 ? 17.730 0.268 -4.105 1.00 92.06 185 ALA A C 1
ATOM 1458 O O . ALA A 1 185 ? 18.883 0.407 -3.691 1.00 92.06 185 ALA A O 1
ATOM 1459 N N . MET A 1 186 ? 17.440 -0.145 -5.334 1.00 89.12 186 MET A N 1
ATOM 1460 C CA . MET A 1 186 ? 18.425 -0.357 -6.390 1.00 89.12 186 MET A CA 1
ATOM 1461 C C . MET A 1 186 ? 18.518 0.891 -7.274 1.00 89.12 186 MET A C 1
ATOM 1463 O O . MET A 1 186 ? 17.580 1.687 -7.344 1.00 89.12 186 MET A O 1
ATOM 1467 N N . ASP A 1 187 ? 19.628 1.054 -7.999 1.00 88.31 187 ASP A N 1
ATOM 1468 C CA . ASP A 1 187 ? 19.834 2.211 -8.887 1.00 88.31 187 ASP A CA 1
ATOM 1469 C C . ASP A 1 187 ? 18.696 2.386 -9.912 1.00 88.31 187 ASP A C 1
ATOM 1471 O O . ASP A 1 187 ? 18.331 3.507 -10.272 1.00 88.31 187 ASP A O 1
ATOM 1475 N N . ASP A 1 188 ? 18.102 1.286 -10.382 1.00 87.62 188 ASP A N 1
ATOM 1476 C CA . ASP A 1 188 ? 17.044 1.304 -11.390 1.00 87.62 188 ASP A CA 1
ATOM 1477 C C . ASP A 1 188 ? 15.629 1.549 -10.830 1.00 87.62 188 ASP A C 1
ATOM 1479 O O . ASP A 1 188 ? 14.691 1.729 -11.618 1.00 87.62 188 ASP A O 1
ATOM 1483 N N . ASP A 1 189 ? 15.466 1.619 -9.502 1.00 87.81 189 ASP A N 1
ATOM 1484 C CA . ASP A 1 189 ? 14.207 2.009 -8.856 1.00 87.81 189 ASP A CA 1
ATOM 1485 C C . ASP A 1 189 ? 13.901 3.502 -9.034 1.00 87.81 189 ASP A C 1
ATOM 1487 O O . ASP A 1 189 ? 12.722 3.891 -9.076 1.00 87.81 189 ASP A O 1
ATOM 1491 N N . GLY A 1 190 ? 14.954 4.314 -9.179 1.00 90.31 190 GLY A N 1
ATOM 1492 C CA . GLY A 1 190 ? 14.898 5.769 -9.269 1.00 90.31 190 GLY A CA 1
ATOM 1493 C C . GLY A 1 190 ? 14.651 6.457 -7.921 1.00 90.31 190 GLY A C 1
ATOM 1494 O O . GLY A 1 190 ? 14.872 5.895 -6.846 1.00 90.31 190 GLY A O 1
ATOM 1495 N N . GLU A 1 191 ? 14.184 7.706 -7.988 1.00 90.88 191 GLU A N 1
ATOM 1496 C CA . GLU A 1 191 ? 13.916 8.543 -6.811 1.00 90.88 191 GLU A CA 1
ATOM 1497 C C . GLU A 1 191 ? 12.903 7.912 -5.841 1.00 90.88 191 GLU A C 1
ATOM 1499 O O . GLU A 1 191 ? 11.930 7.289 -6.263 1.00 90.88 191 GLU A O 1
ATOM 1504 N N . GLY A 1 192 ? 13.105 8.130 -4.537 1.00 92.56 192 GLY A N 1
ATOM 1505 C CA . GLY A 1 192 ? 12.236 7.670 -3.447 1.00 92.56 192 GLY A CA 1
ATOM 1506 C C . GLY A 1 192 ? 13.044 7.340 -2.178 1.00 92.56 192 GLY A C 1
ATOM 1507 O O . GLY A 1 192 ? 14.231 7.659 -2.137 1.00 92.56 192 GLY A O 1
ATOM 1508 N N . PRO A 1 193 ? 12.447 6.684 -1.162 1.00 94.44 193 PRO A N 1
ATOM 1509 C CA . PRO A 1 193 ? 13.155 6.255 0.057 1.00 94.44 193 PRO A CA 1
ATOM 1510 C C . PRO A 1 193 ? 14.385 5.339 -0.172 1.00 94.44 193 PRO A C 1
ATOM 1512 O O . PRO A 1 193 ? 14.586 4.809 -1.261 1.00 94.44 193 PRO A O 1
ATOM 1515 N N . SER A 1 194 ? 15.213 5.116 0.843 1.00 93.94 194 SER A N 1
ATOM 1516 C CA . SER A 1 194 ? 16.349 4.184 0.785 1.00 93.94 194 SER A CA 1
ATOM 1517 C C . SER A 1 194 ? 15.923 2.711 0.844 1.00 93.94 194 SER A C 1
ATOM 1519 O O . SER A 1 194 ? 16.634 1.833 0.354 1.00 93.94 194 SER A O 1
ATOM 1521 N N . GLU A 1 195 ? 14.737 2.440 1.393 1.00 94.81 195 GLU A N 1
ATOM 1522 C CA . GLU A 1 195 ? 14.058 1.147 1.335 1.00 94.81 195 GLU A CA 1
ATOM 1523 C C . GLU A 1 195 ? 12.849 1.199 0.392 1.00 94.81 195 GLU A C 1
ATOM 1525 O O . GLU A 1 195 ? 12.181 2.225 0.229 1.00 94.81 195 GLU A O 1
ATOM 1530 N N . ARG A 1 196 ? 12.559 0.065 -0.238 1.00 95.19 196 ARG A N 1
ATOM 1531 C CA . ARG A 1 196 ? 11.462 -0.135 -1.182 1.00 95.19 196 ARG A CA 1
ATOM 1532 C C . ARG A 1 196 ? 10.649 -1.350 -0.770 1.00 95.19 196 ARG A C 1
ATOM 1534 O O . ARG A 1 196 ? 11.187 -2.332 -0.264 1.00 95.19 196 ARG A O 1
ATOM 1541 N N . VAL A 1 197 ? 9.348 -1.301 -1.024 1.00 96.62 197 VAL A N 1
ATOM 1542 C CA . VAL A 1 197 ? 8.482 -2.473 -0.915 1.00 96.62 197 VAL A CA 1
ATOM 1543 C C . VAL A 1 197 ? 8.810 -3.412 -2.065 1.00 96.62 197 VAL A C 1
ATOM 1545 O O . VAL A 1 197 ? 8.597 -3.067 -3.226 1.00 96.62 197 VAL A O 1
ATOM 1548 N N . LYS A 1 198 ? 9.296 -4.602 -1.725 1.00 94.25 198 LYS A N 1
ATOM 1549 C CA . LYS A 1 198 ? 9.537 -5.717 -2.642 1.00 94.25 198 LYS A CA 1
ATOM 1550 C C . LYS A 1 198 ? 8.288 -6.573 -2.823 1.00 94.25 198 LYS A C 1
ATOM 1552 O O . LYS A 1 198 ? 8.003 -7.049 -3.916 1.00 94.25 198 LYS A O 1
ATOM 1557 N N . TYR A 1 199 ? 7.553 -6.797 -1.738 1.00 93.88 199 TYR A N 1
ATOM 1558 C CA . TYR A 1 199 ? 6.349 -7.621 -1.744 1.00 93.88 199 TYR A CA 1
ATOM 1559 C C . TYR A 1 199 ? 5.305 -6.994 -0.831 1.00 93.88 199 TYR A C 1
ATOM 1561 O O . TYR A 1 199 ? 5.581 -6.762 0.340 1.00 93.88 199 TYR A O 1
ATOM 1569 N N . HIS A 1 200 ? 4.113 -6.740 -1.349 1.00 95.19 200 HIS A N 1
ATOM 1570 C CA . HIS A 1 200 ? 2.966 -6.254 -0.597 1.00 95.19 200 HIS A CA 1
ATOM 1571 C C . HIS A 1 200 ? 1.911 -7.346 -0.595 1.00 95.19 200 HIS A C 1
ATOM 1573 O O . HIS A 1 200 ? 1.310 -7.627 -1.628 1.00 95.19 200 HIS A O 1
ATOM 1579 N N . LYS A 1 201 ? 1.682 -7.942 0.571 1.00 92.44 201 LYS A N 1
ATOM 1580 C CA . LYS A 1 201 ? 0.603 -8.897 0.781 1.00 92.44 201 LYS A CA 1
ATOM 1581 C C . LYS A 1 201 ? -0.536 -8.238 1.549 1.00 92.44 201 LYS A C 1
ATOM 1583 O O . LYS A 1 201 ? -0.318 -7.822 2.685 1.00 92.44 201 LYS A O 1
ATOM 1588 N N . ASP A 1 202 ? -1.713 -8.134 0.937 1.00 90.88 202 ASP A N 1
ATOM 1589 C CA . ASP A 1 202 ? -2.931 -7.603 1.565 1.00 90.88 202 ASP A CA 1
ATOM 1590 C C . ASP A 1 202 ? -3.943 -8.736 1.769 1.00 90.88 202 ASP A C 1
ATOM 1592 O O . ASP A 1 202 ? -4.395 -9.379 0.821 1.00 90.88 202 ASP A O 1
ATOM 1596 N N . GLN A 1 203 ? -4.270 -9.012 3.029 1.00 88.88 203 GLN A N 1
ATOM 1597 C CA . GLN A 1 203 ? -5.193 -10.073 3.419 1.00 88.88 203 GLN A CA 1
ATOM 1598 C C . GLN A 1 203 ? -6.374 -9.467 4.157 1.00 88.88 203 GLN A C 1
ATOM 1600 O O . GLN A 1 203 ? -6.210 -8.616 5.029 1.00 88.88 203 GLN A O 1
ATOM 1605 N N . TRP A 1 204 ? -7.576 -9.914 3.817 1.00 83.88 204 TRP A N 1
ATOM 1606 C CA . TRP A 1 204 ? -8.798 -9.414 4.434 1.00 83.88 204 TRP A CA 1
ATOM 1607 C C . TRP A 1 204 ? -9.255 -10.354 5.536 1.00 83.88 204 TRP A C 1
ATOM 1609 O O . TRP A 1 204 ? -9.024 -11.562 5.475 1.00 83.88 204 TRP A O 1
ATOM 1619 N N . ASN A 1 205 ? -9.939 -9.799 6.529 1.00 71.94 205 ASN A N 1
ATOM 1620 C CA . ASN A 1 205 ? -10.548 -10.591 7.584 1.00 71.94 205 ASN A CA 1
ATOM 1621 C C . ASN A 1 205 ? -11.588 -11.567 6.999 1.00 71.94 205 ASN A C 1
ATOM 1623 O O . ASN A 1 205 ? -12.444 -11.176 6.201 1.00 71.94 205 ASN A O 1
ATOM 1627 N N . GLU A 1 206 ? -11.547 -12.833 7.421 1.00 64.25 206 GLU A N 1
ATOM 1628 C CA . GLU A 1 206 ? -12.439 -13.895 6.932 1.00 64.25 206 GLU A CA 1
ATOM 1629 C C . GLU A 1 206 ? -13.930 -13.546 7.095 1.00 64.25 206 GLU A C 1
ATOM 1631 O O . GLU A 1 206 ? -14.763 -13.917 6.260 1.00 64.25 206 GLU A O 1
ATOM 1636 N N . LYS A 1 207 ? -14.286 -12.797 8.148 1.00 63.47 207 LYS A N 1
ATOM 1637 C CA . LYS A 1 207 ? -15.673 -12.362 8.392 1.00 63.47 207 LYS A CA 1
ATOM 1638 C C . LYS A 1 207 ? -16.145 -11.308 7.378 1.00 63.47 207 LYS A C 1
ATOM 1640 O O . LYS A 1 207 ? -17.287 -11.360 6.921 1.00 63.47 207 LYS A O 1
ATOM 1645 N N . ASP A 1 208 ? -15.245 -10.416 6.965 1.00 57.00 208 ASP A N 1
ATOM 1646 C CA . ASP A 1 208 ? -15.513 -9.367 5.973 1.00 57.00 208 ASP A CA 1
ATOM 1647 C C . ASP A 1 208 ? -15.530 -9.961 4.549 1.00 57.00 208 ASP A C 1
ATOM 1649 O O . ASP A 1 208 ? -16.208 -9.461 3.647 1.00 57.00 208 ASP A O 1
ATOM 1653 N N . TYR A 1 209 ? -14.838 -11.091 4.370 1.00 55.38 209 TYR A N 1
ATOM 1654 C CA . TYR A 1 209 ? -14.850 -11.915 3.165 1.00 55.38 209 TYR A CA 1
ATOM 1655 C C . TYR A 1 209 ? -16.158 -12.711 2.986 1.00 55.38 209 TYR A C 1
ATOM 1657 O O . TYR A 1 209 ? -16.677 -12.800 1.870 1.00 55.38 209 TYR A O 1
ATOM 1665 N N . SER A 1 210 ? -16.718 -13.279 4.062 1.00 48.94 210 SER A N 1
ATOM 1666 C CA . SER A 1 210 ? -17.737 -14.340 3.964 1.00 48.94 210 SER A CA 1
ATOM 1667 C C . SER A 1 210 ? -19.204 -13.903 4.086 1.00 48.94 210 SER A C 1
ATOM 1669 O O . SER A 1 210 ? -20.070 -14.647 3.618 1.00 48.94 210 SER A O 1
ATOM 1671 N N . HIS A 1 211 ? -19.530 -12.717 4.626 1.00 46.94 211 HIS A N 1
ATOM 1672 C CA . HIS A 1 211 ? -20.936 -12.424 4.968 1.00 46.94 211 HIS A CA 1
ATOM 1673 C C . HIS A 1 211 ? -21.543 -11.080 4.512 1.00 46.94 211 HIS A C 1
ATOM 1675 O O . HIS A 1 211 ? -22.763 -10.942 4.598 1.00 46.94 211 HIS A O 1
ATOM 1681 N N . GLU A 1 212 ? -20.793 -10.137 3.916 1.00 49.88 212 GLU A N 1
ATOM 1682 C CA . GLU A 1 212 ? -21.335 -8.789 3.601 1.00 49.88 212 GLU A CA 1
ATOM 1683 C C . GLU A 1 212 ? -21.273 -8.306 2.133 1.00 49.88 212 GLU A C 1
ATOM 1685 O O . GLU A 1 212 ? -21.720 -7.201 1.817 1.00 49.88 212 GLU A O 1
ATOM 1690 N N . GLY A 1 213 ? -20.840 -9.139 1.182 1.00 50.94 213 GLY A N 1
ATOM 1691 C CA . GLY A 1 213 ? -21.078 -8.886 -0.250 1.00 50.94 213 GLY A CA 1
ATOM 1692 C C . GLY A 1 213 ? -20.098 -7.941 -0.960 1.00 50.94 213 GLY A C 1
ATOM 1693 O O . GLY A 1 213 ? -20.279 -7.702 -2.155 1.00 50.94 213 GLY A O 1
ATOM 1694 N N . LEU A 1 214 ? -19.029 -7.471 -0.306 1.00 57.19 214 LEU A N 1
ATOM 1695 C CA . LEU A 1 214 ? -18.029 -6.608 -0.951 1.00 57.19 214 LEU A CA 1
ATOM 1696 C C . LEU A 1 214 ? -17.238 -7.327 -2.054 1.00 57.19 214 LEU A C 1
ATOM 1698 O O . LEU A 1 214 ? -17.016 -6.750 -3.112 1.00 57.19 214 LEU A O 1
ATOM 1702 N N . GLY A 1 215 ? -16.888 -8.604 -1.870 1.00 56.25 215 GLY A N 1
ATOM 1703 C CA . GLY A 1 215 ? -16.206 -9.394 -2.906 1.00 56.25 215 GLY A CA 1
ATOM 1704 C C . GLY A 1 215 ? -17.038 -9.553 -4.184 1.00 56.25 215 GLY A C 1
ATOM 1705 O O . GLY A 1 215 ? -16.537 -9.407 -5.297 1.00 56.25 215 GLY A O 1
ATOM 1706 N N . LYS A 1 216 ? -18.356 -9.755 -4.036 1.00 54.88 216 LYS A N 1
ATOM 1707 C CA . LYS A 1 216 ? -19.296 -9.791 -5.167 1.00 54.88 216 LYS A CA 1
ATOM 1708 C C . LYS A 1 216 ? -19.426 -8.414 -5.824 1.00 54.88 216 LYS A C 1
ATOM 1710 O O . LYS A 1 216 ? -19.423 -8.332 -7.043 1.00 54.88 216 LYS A O 1
ATOM 1715 N N . VAL A 1 217 ? -19.485 -7.345 -5.029 1.00 57.69 217 VAL A N 1
ATOM 1716 C CA . VAL A 1 217 ? -19.546 -5.953 -5.500 1.00 57.69 217 VAL A CA 1
ATOM 1717 C C . VAL A 1 217 ? -18.280 -5.543 -6.256 1.00 57.69 217 VAL A C 1
ATOM 1719 O O . VAL A 1 217 ? -18.393 -4.976 -7.337 1.00 57.69 217 VAL A O 1
ATOM 1722 N N . MET A 1 218 ? -17.090 -5.864 -5.744 1.00 57.59 218 MET A N 1
ATOM 1723 C CA . MET A 1 218 ? -15.809 -5.593 -6.406 1.00 57.59 218 MET A CA 1
ATOM 1724 C C . MET A 1 218 ? -15.670 -6.392 -7.701 1.00 57.59 218 MET A C 1
ATOM 1726 O O . MET A 1 218 ? -15.220 -5.844 -8.703 1.00 57.59 218 MET A O 1
ATOM 1730 N N . LYS A 1 219 ? -16.142 -7.646 -7.728 1.00 52.69 219 LYS A N 1
ATOM 1731 C CA . LYS A 1 219 ? -16.226 -8.450 -8.955 1.00 52.69 219 LYS A CA 1
ATOM 1732 C C . LYS A 1 219 ? -17.176 -7.833 -9.991 1.00 52.69 219 LYS A C 1
ATOM 1734 O O . LYS A 1 219 ? -16.816 -7.771 -11.162 1.00 52.69 219 LYS A O 1
ATOM 1739 N N . THR A 1 220 ? -18.340 -7.330 -9.573 1.00 48.38 220 THR A N 1
ATOM 1740 C CA . THR A 1 220 ? -19.286 -6.623 -10.456 1.00 48.38 220 THR A CA 1
ATOM 1741 C C . THR A 1 220 ? -18.712 -5.292 -10.957 1.00 48.38 220 THR A C 1
ATOM 1743 O O . THR A 1 220 ? -18.796 -4.999 -12.140 1.00 48.38 220 THR A O 1
ATOM 1746 N N . LEU A 1 221 ? -18.053 -4.504 -10.102 1.00 50.25 221 LEU A N 1
ATOM 1747 C CA . LEU A 1 221 ? -17.408 -3.240 -10.493 1.00 50.25 221 LEU A CA 1
ATOM 1748 C C . LEU A 1 221 ? -16.211 -3.459 -11.431 1.00 50.25 221 LEU A C 1
ATOM 1750 O O . LEU A 1 221 ? -16.015 -2.677 -12.364 1.00 50.25 221 LEU A O 1
ATOM 1754 N N . ASN A 1 222 ? -15.443 -4.534 -11.220 1.00 49.47 222 ASN A N 1
ATOM 1755 C CA . ASN A 1 222 ? -14.371 -4.944 -12.126 1.00 49.47 222 ASN A CA 1
ATOM 1756 C C . ASN A 1 222 ? -14.905 -5.424 -13.483 1.00 49.47 222 ASN A C 1
ATOM 1758 O O . ASN A 1 222 ? -14.278 -5.129 -14.497 1.00 49.47 222 ASN A O 1
ATOM 1762 N N . GLY A 1 223 ? -16.046 -6.122 -13.508 1.00 39.38 223 GLY A N 1
ATOM 1763 C CA . GLY A 1 223 ? -16.697 -6.577 -14.740 1.00 39.38 223 GLY A CA 1
ATOM 1764 C C . GLY A 1 223 ? -17.388 -5.461 -15.533 1.00 39.38 223 GLY A C 1
ATOM 1765 O O . GLY A 1 223 ? -17.304 -5.454 -16.757 1.00 39.38 223 GLY A O 1
ATOM 1766 N N . ASP A 1 224 ? -18.011 -4.496 -14.846 1.00 39.81 224 ASP A N 1
ATOM 1767 C CA . ASP A 1 224 ? -18.909 -3.520 -15.480 1.00 39.81 224 ASP A CA 1
ATOM 1768 C C . ASP A 1 224 ? -18.281 -2.124 -15.705 1.00 39.81 224 ASP A C 1
ATOM 1770 O O . ASP A 1 224 ? -18.757 -1.386 -16.568 1.00 39.81 224 ASP A O 1
ATOM 1774 N N . PHE A 1 225 ? -17.230 -1.725 -14.961 1.00 41.38 225 PHE A N 1
ATOM 1775 C CA . PHE A 1 225 ? -16.694 -0.343 -15.000 1.00 41.38 225 PHE A CA 1
ATOM 1776 C C . PHE A 1 225 ? -15.162 -0.208 -15.012 1.00 41.38 225 PHE A C 1
ATOM 1778 O O . PHE A 1 225 ? -14.651 0.815 -15.473 1.00 41.38 225 PHE A O 1
ATOM 1785 N N . ALA A 1 226 ? -14.399 -1.204 -14.548 1.00 43.44 226 ALA A N 1
ATOM 1786 C CA . ALA A 1 226 ? -12.930 -1.115 -14.495 1.00 43.44 226 ALA A CA 1
ATOM 1787 C C . ALA A 1 226 ? -12.228 -1.297 -15.859 1.00 43.44 226 ALA A C 1
ATOM 1789 O O . ALA A 1 226 ? -10.999 -1.228 -15.940 1.00 43.44 226 ALA A O 1
ATOM 1790 N N . THR A 1 227 ? -12.994 -1.510 -16.930 1.00 37.28 227 THR A N 1
ATOM 1791 C CA . THR A 1 227 ? -12.533 -1.642 -18.321 1.00 37.28 227 THR A CA 1
ATOM 1792 C C . THR A 1 227 ? -12.182 -0.307 -18.987 1.00 37.28 227 THR A C 1
ATOM 1794 O O . THR A 1 227 ? -11.721 -0.304 -20.127 1.00 37.28 227 THR A O 1
ATOM 1797 N N . ILE A 1 228 ? -12.320 0.833 -18.294 1.00 40.09 228 ILE A N 1
ATOM 1798 C CA . ILE A 1 228 ? -12.092 2.161 -18.881 1.00 40.09 228 ILE A CA 1
ATOM 1799 C C . ILE A 1 228 ? -11.066 2.972 -18.059 1.00 40.09 228 ILE A C 1
ATOM 1801 O O . ILE A 1 228 ? -11.408 3.649 -17.096 1.00 40.09 228 ILE A O 1
ATOM 1805 N N . GLY A 1 229 ? -9.797 2.963 -18.495 1.00 51.31 229 GLY A N 1
ATOM 1806 C CA . GLY A 1 229 ? -9.002 4.203 -18.537 1.00 51.31 229 GLY A CA 1
ATOM 1807 C C . GLY A 1 229 ? -8.001 4.556 -17.422 1.00 51.31 229 GLY A C 1
ATOM 1808 O O . GLY A 1 229 ? -7.644 5.724 -17.340 1.00 51.31 229 GLY A O 1
ATOM 1809 N N . THR A 1 230 ? -7.479 3.632 -16.609 1.00 57.50 230 THR A N 1
ATOM 1810 C CA . THR A 1 230 ? -6.609 3.999 -15.456 1.00 57.50 230 THR A CA 1
ATOM 1811 C C . THR A 1 230 ? -5.165 4.407 -15.797 1.00 57.50 230 THR A C 1
ATOM 1813 O O . THR A 1 230 ? -4.416 4.735 -14.885 1.00 57.50 230 THR A O 1
ATOM 1816 N N . ARG A 1 231 ? -4.784 4.372 -17.088 1.00 62.69 231 ARG A N 1
ATOM 1817 C CA . ARG A 1 231 ? -3.464 4.672 -17.703 1.00 62.69 231 ARG A CA 1
ATOM 1818 C C . ARG A 1 231 ? -2.396 5.247 -16.741 1.00 62.69 231 ARG A C 1
ATOM 1820 O O . ARG A 1 231 ? -2.114 6.444 -16.815 1.00 62.69 231 ARG A O 1
ATOM 1827 N N . PRO A 1 232 ? -1.735 4.416 -15.910 1.00 64.00 232 PRO A N 1
ATOM 1828 C CA . PRO A 1 232 ? -0.686 4.902 -15.019 1.00 64.00 232 PRO A CA 1
ATOM 1829 C C . PRO A 1 232 ? 0.473 5.533 -15.814 1.00 64.00 232 PRO A C 1
ATOM 1831 O O . PRO A 1 232 ? 0.706 5.128 -16.963 1.00 64.00 232 PRO A O 1
ATOM 1834 N N . PRO A 1 233 ? 1.219 6.496 -15.237 1.00 72.00 233 PRO A N 1
ATOM 1835 C CA . PRO A 1 233 ? 2.392 7.081 -15.884 1.00 72.00 233 PRO A CA 1
ATOM 1836 C C . PRO A 1 233 ? 3.384 6.016 -16.372 1.00 72.00 233 PRO A C 1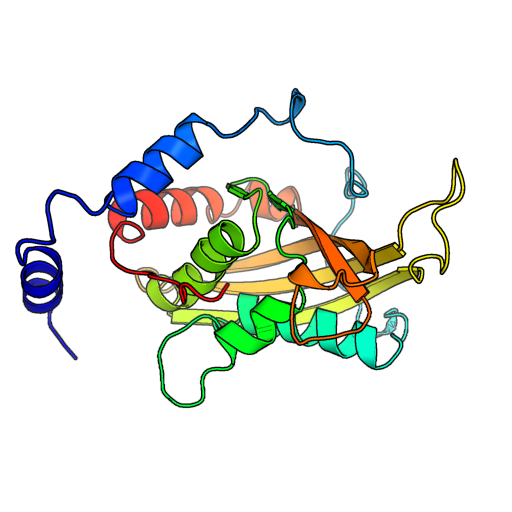
ATOM 1838 O O . PRO A 1 233 ? 3.716 5.084 -15.645 1.00 72.00 233 PRO A O 1
ATOM 1841 N N . LYS A 1 234 ? 3.893 6.164 -17.604 1.00 69.12 234 LYS A N 1
ATOM 1842 C CA . LYS A 1 234 ? 4.854 5.216 -18.213 1.00 69.12 234 LYS A CA 1
ATOM 1843 C C . LYS A 1 234 ? 6.229 5.203 -17.530 1.00 69.12 234 LYS A C 1
ATOM 1845 O O . LYS A 1 234 ? 7.038 4.331 -17.815 1.00 69.12 234 LYS A O 1
ATOM 1850 N N . SER A 1 235 ? 6.510 6.198 -16.694 1.00 72.19 235 SER A N 1
ATOM 1851 C CA . SER A 1 235 ? 7.739 6.334 -15.907 1.00 72.19 235 SER A CA 1
ATOM 1852 C C . SER A 1 235 ? 7.773 5.429 -14.665 1.00 72.19 235 SER A C 1
ATOM 1854 O O . SER A 1 235 ? 8.794 5.411 -13.965 1.00 72.19 235 SER A O 1
ATOM 1856 N N . LEU A 1 236 ? 6.667 4.739 -14.353 1.00 55.84 236 LEU A N 1
ATOM 1857 C CA . LEU A 1 236 ? 6.526 3.814 -13.226 1.00 55.84 236 LEU A CA 1
ATOM 1858 C C . LEU A 1 236 ? 6.964 2.396 -13.586 1.00 55.84 236 LEU A C 1
ATOM 1860 O O . LEU A 1 236 ? 6.590 1.902 -14.666 1.00 55.84 236 LEU A O 1
#

Radius of gyration: 18.14 Å; Cα contacts (8 Å, |Δi|>4): 415; chains: 1; bounding box: 49×41×55 Å

Mean predicted aligned error: 10.5 Å

Nearest PDB structures (foldseek):
  3e99-assembly1_A  TM=6.084E-01  e=8.425E-04  Burkholderia mallei ATCC 23344
  4x2h-assembly1_A  TM=5.260E-01  e=1.308E-01  Thermochaetoides thermophila DSM 1495
  4xm4-assembly1_A  TM=5.722E-01  e=4.096E-01  Thermochaetoides thermophila
  4wp5-assembly1_A  TM=5.675E-01  e=5.530E-01  Thermochaetoides thermophila DSM 1495
  4x2o-assembly1_A  TM=5.214E-01  e=6.622E-01  Thermochaetoides thermophila DSM 1495

Foldseek 3Di:
DDDPVRLVVVVPDDDDPPDPDPLNVVVVQQVVDDDPVRDDPQWDDDDPPDDLPADQVQADDDDPQVVLLVVLVQVLQFQLLEDDPPRCLVVSLLLAFQQAWEDEPRDTDRGSQSVSLVSLLQVQFFPGKHWPDKGWPDWAAADPDDDVPDRFTKTWMKTWMWTHTPVDPDIAIWIKTKMFGKDAHDPLSDDGGRIHGRYIYIYTDVVSVPPDCVVVVVVVCCVPGSSDDSPGDPSD